Protein AF-A0A485KN55-F1 (afdb_monomer_lite)

Radius of gyration: 32.14 Å; chains: 1; bounding box: 66×96×86 Å

InterPro domains:
  IPR002123 Phospholipid/glycerol acyltransferase [PF01553] (88-145)

Secondary structure (DSSP, 8-state):
-----------PPPPS--HHHHHHHHHHHHHHHHHHHHHHHHHHHHHHHHHHHHHHHHHHHHHHGGGT--TT-SHHHHHHHHHHHHHHHHHHHHHHHHHHHHHS-------TTSS--SSSS--PPPSHHHHHHHHHTPPB--EEEESHHHHS-TT-SSPPP---EEEEPPPBPPPTTS-HHHHHHHHHHHHHHHHTS---GGGGPPP-HHHHHHHHHHHHHHHHHHHHHHHHHHTS-------------------

Foldseek 3Di:
DDDDDDPDPPDDPDDPPPPPVVVVVVVVVVVVVVVVVVVVVCCVVVVVVVCVVCVVVVVVVVVVVVVPDPPQPDPVSVVVVVVVVVVVVLVVVLVVVLCCCQVVVDDDDDDQQNDDDQVQDDDAGDLSVLVSCVSNVDWDWDKDKHLVCVQDPPPDPHGFDADIDMDTDPTHHQDPVDDSVVSRVVVVVVVVVVVPDDDPPRRVDDGPCPVVVVVVVVVVVCVVVVVVVVVVVVVPDDDPDDDDDDDDDDDDDDD

Organism: NCBI:txid120398

Sequence (255 aa):
MCGRRTCAIECDPKPPRARNRAAAHDLLGVVMAIARLCTVVLLMFGGFGINFFFIPLRWTHLVLRKYGDPNNSLPMDKVQQAMATVIERAKKSLQTLAQVVFDFGRSVAIAPEGTRSKTGLLGDFKKGPFYLQSDVNKPISPVIIQGCYELCRPGRWYSVPRKGFVRFLPQFHVDPTMSRNMNRLALRRVFLKALAEPVPDDLSDVPDNRFMKLHYGTLVSLWFIVPGMLHGHLLRHPLRRSSASRGLFLFMRSL

Structure (mmCIF, N/CA/C/O backbone):
data_AF-A0A485KN55-F1
#
_entry.id   AF-A0A485KN55-F1
#
loop_
_atom_site.group_PDB
_atom_site.id
_atom_site.type_symbol
_atom_site.label_atom_id
_atom_site.label_alt_id
_atom_site.label_comp_id
_atom_site.label_asym_id
_atom_site.label_entity_id
_atom_site.label_seq_id
_atom_site.pdbx_PDB_ins_code
_atom_site.Cartn_x
_atom_site.Cartn_y
_atom_site.Cartn_z
_atom_site.occupancy
_atom_site.B_iso_or_equiv
_atom_site.auth_seq_id
_atom_site.auth_comp_id
_atom_site.auth_asym_id
_atom_site.auth_atom_id
_atom_site.pdbx_PDB_model_num
ATOM 1 N N . MET A 1 1 ? 13.945 -41.666 -39.858 1.00 40.28 1 MET A N 1
ATOM 2 C CA . MET A 1 1 ? 15.197 -41.707 -39.071 1.00 40.28 1 MET A CA 1
ATOM 3 C C . MET A 1 1 ? 15.836 -40.326 -39.129 1.00 40.28 1 MET A C 1
ATOM 5 O O . MET A 1 1 ? 16.283 -39.929 -40.192 1.00 40.28 1 MET A O 1
ATOM 9 N N . CYS A 1 2 ? 15.770 -39.556 -38.040 1.00 39.03 2 CYS A N 1
ATOM 10 C CA . CYS A 1 2 ? 16.288 -38.185 -37.962 1.00 39.03 2 CYS A CA 1
ATOM 11 C C . CYS A 1 2 ? 17.455 -38.171 -36.964 1.00 39.03 2 CYS A C 1
ATOM 13 O O . CYS A 1 2 ? 17.297 -38.607 -35.823 1.00 39.03 2 CYS A O 1
ATOM 15 N N . GLY A 1 3 ? 18.639 -37.781 -37.442 1.00 39.50 3 GLY A N 1
ATOM 16 C CA . GLY A 1 3 ? 19.915 -37.921 -36.745 1.00 39.50 3 GLY A CA 1
ATOM 17 C C . GLY A 1 3 ? 20.030 -37.038 -35.503 1.00 39.50 3 GLY A C 1
ATOM 18 O O . GLY A 1 3 ? 19.793 -35.830 -35.550 1.00 39.50 3 GLY A O 1
ATOM 19 N N . ARG A 1 4 ? 20.439 -37.653 -34.388 1.00 41.25 4 ARG A N 1
ATOM 20 C CA . ARG A 1 4 ? 20.854 -36.955 -33.166 1.00 41.25 4 ARG A CA 1
ATOM 21 C C . ARG A 1 4 ? 22.138 -36.181 -33.457 1.00 41.25 4 ARG A C 1
ATOM 23 O O . ARG A 1 4 ? 23.187 -36.783 -33.649 1.00 41.25 4 ARG A O 1
ATOM 30 N N . ARG A 1 5 ? 22.061 -34.850 -33.455 1.00 44.69 5 ARG A N 1
ATOM 31 C CA . ARG A 1 5 ? 23.236 -33.984 -33.316 1.00 44.69 5 ARG A CA 1
ATOM 32 C C . ARG A 1 5 ? 23.638 -33.968 -31.844 1.00 44.69 5 ARG A C 1
ATOM 34 O O . ARG A 1 5 ? 22.997 -33.311 -31.031 1.00 44.69 5 ARG A O 1
ATOM 41 N N . THR A 1 6 ? 24.670 -34.724 -31.493 1.00 46.50 6 THR A N 1
ATOM 42 C CA . THR A 1 6 ? 25.398 -34.554 -30.234 1.00 46.50 6 THR A CA 1
ATOM 43 C C . THR A 1 6 ? 26.239 -33.284 -30.347 1.00 46.50 6 THR A C 1
ATOM 45 O O . THR A 1 6 ? 27.231 -33.265 -31.070 1.00 46.50 6 THR A O 1
ATOM 48 N N . CYS A 1 7 ? 25.835 -32.212 -29.665 1.00 42.75 7 CYS A N 1
ATOM 49 C CA . CYS A 1 7 ? 26.721 -31.080 -29.408 1.00 42.75 7 CYS A CA 1
ATOM 50 C C . CYS A 1 7 ? 27.829 -31.552 -28.458 1.00 42.75 7 CYS A C 1
ATOM 52 O O . CYS A 1 7 ? 27.621 -31.620 -27.248 1.00 42.75 7 CYS A O 1
ATOM 54 N N . ALA A 1 8 ? 28.988 -31.906 -29.011 1.00 43.97 8 ALA A N 1
ATOM 55 C CA . ALA A 1 8 ? 30.225 -31.973 -28.251 1.00 43.97 8 ALA A CA 1
ATOM 56 C C . ALA A 1 8 ? 30.644 -30.530 -27.946 1.00 43.97 8 ALA A C 1
ATOM 58 O O . ALA A 1 8 ? 30.993 -29.767 -28.844 1.00 43.97 8 ALA A O 1
ATOM 59 N N . ILE A 1 9 ? 30.516 -30.132 -26.684 1.00 47.84 9 ILE A N 1
ATOM 60 C CA . ILE A 1 9 ? 31.121 -28.903 -26.180 1.00 47.84 9 ILE A CA 1
ATOM 61 C C . ILE A 1 9 ? 32.580 -29.262 -25.902 1.00 47.84 9 ILE A C 1
ATOM 63 O O . ILE A 1 9 ? 32.879 -29.943 -24.924 1.00 47.84 9 ILE A O 1
ATOM 67 N N . GLU A 1 10 ? 33.462 -28.857 -26.810 1.00 45.84 10 GLU A N 1
ATOM 68 C CA . GLU A 1 10 ? 34.912 -28.855 -26.622 1.00 45.84 10 GLU A CA 1
ATOM 69 C C . GLU A 1 10 ? 35.225 -27.969 -25.399 1.00 45.84 10 GLU A C 1
ATOM 71 O O . GLU A 1 10 ? 35.048 -26.748 -25.429 1.00 45.84 10 GLU A O 1
ATOM 76 N N . CYS A 1 11 ? 35.602 -28.578 -24.273 1.00 46.91 11 CYS A N 1
ATOM 77 C CA . CYS A 1 11 ? 36.043 -27.851 -23.085 1.00 46.91 11 CYS A CA 1
ATOM 78 C C . CYS A 1 11 ? 37.503 -27.432 -23.271 1.00 46.91 11 CYS A C 1
ATOM 80 O O . CYS A 1 11 ? 38.417 -28.221 -23.040 1.00 46.91 11 CYS A O 1
ATOM 82 N N . ASP A 1 12 ? 37.703 -26.176 -23.655 1.00 55.19 12 ASP A N 1
ATOM 83 C CA . ASP A 1 12 ? 39.010 -25.521 -23.722 1.00 55.19 12 ASP A CA 1
ATOM 84 C C . ASP A 1 12 ? 39.742 -25.623 -22.356 1.00 55.19 12 ASP A C 1
ATOM 86 O O . ASP A 1 12 ? 39.142 -25.307 -21.314 1.00 55.19 12 ASP A O 1
ATOM 90 N N . PRO A 1 13 ? 41.019 -26.055 -22.286 1.00 56.81 13 PRO A N 1
ATOM 91 C CA . PRO A 1 13 ? 41.749 -26.108 -21.026 1.00 56.81 13 PRO A CA 1
ATOM 92 C C . PRO A 1 13 ? 41.959 -24.695 -20.467 1.00 56.81 13 PRO A C 1
ATOM 94 O O . PRO A 1 13 ? 42.639 -23.842 -21.036 1.00 56.81 13 PRO A O 1
ATOM 97 N N . LYS A 1 14 ? 41.356 -24.452 -19.298 1.00 54.00 14 LYS A N 1
ATOM 98 C CA . LYS A 1 14 ? 41.373 -23.171 -18.582 1.00 54.00 14 LYS A CA 1
ATOM 99 C C . LYS A 1 14 ? 42.818 -22.670 -18.375 1.00 54.00 14 LYS A C 1
ATOM 101 O O . LYS A 1 14 ? 43.630 -23.401 -17.804 1.00 54.00 14 LYS A O 1
ATOM 106 N N . PRO A 1 15 ? 43.147 -21.417 -18.745 1.00 57.50 15 PRO A N 1
ATOM 107 C CA . PRO A 1 15 ? 44.509 -20.900 -18.641 1.00 57.50 15 PRO A CA 1
ATOM 108 C C . PRO A 1 15 ? 44.977 -20.805 -17.175 1.00 57.50 15 PRO A C 1
ATOM 110 O O . PRO A 1 15 ? 44.158 -20.560 -16.277 1.00 57.50 15 PRO A O 1
ATOM 113 N N . PRO A 1 16 ? 46.292 -20.925 -16.898 1.00 54.09 16 PRO A N 1
ATOM 114 C CA . PRO A 1 16 ? 46.857 -20.920 -15.550 1.00 54.09 16 PRO A CA 1
ATOM 115 C C . PRO A 1 16 ? 46.869 -19.498 -14.964 1.00 54.09 16 PRO A C 1
ATOM 117 O O . PRO A 1 16 ? 47.899 -18.845 -14.847 1.00 54.09 16 PRO A O 1
ATOM 120 N N . ARG A 1 17 ? 45.692 -18.978 -14.603 1.00 52.53 17 ARG A N 1
ATOM 121 C CA . ARG A 1 17 ? 45.514 -17.709 -13.864 1.00 52.53 17 ARG A CA 1
ATOM 122 C C . ARG A 1 17 ? 44.517 -17.830 -12.702 1.00 52.53 17 ARG A C 1
ATOM 124 O O . ARG A 1 17 ? 44.016 -16.826 -12.203 1.00 52.53 17 ARG A O 1
ATOM 131 N N . ALA A 1 18 ? 44.211 -19.054 -12.262 1.00 52.56 18 ALA A N 1
ATOM 132 C CA . ALA A 1 18 ? 43.198 -19.320 -11.234 1.00 52.56 18 ALA A CA 1
ATOM 133 C C . ALA A 1 18 ? 43.736 -19.347 -9.787 1.00 52.56 18 ALA A C 1
ATOM 135 O O . ALA A 1 18 ? 42.965 -19.133 -8.856 1.00 52.56 18 ALA A O 1
ATOM 136 N N . ARG A 1 19 ? 45.042 -19.564 -9.574 1.00 52.97 19 ARG A N 1
ATOM 137 C CA . ARG A 1 19 ? 45.592 -19.809 -8.227 1.00 52.97 19 ARG A CA 1
ATOM 138 C C . ARG A 1 19 ? 45.619 -18.557 -7.330 1.00 52.97 19 ARG A C 1
ATOM 140 O O . ARG A 1 19 ? 45.328 -18.665 -6.147 1.00 52.97 19 ARG A O 1
ATOM 147 N N . ASN A 1 20 ? 45.848 -17.366 -7.892 1.00 55.50 20 ASN A N 1
ATOM 148 C CA . ASN A 1 20 ? 45.966 -16.132 -7.094 1.00 55.50 20 ASN A CA 1
ATOM 149 C C . ASN A 1 20 ? 44.617 -15.444 -6.801 1.00 55.50 20 ASN A C 1
ATOM 151 O O . ASN A 1 20 ? 44.505 -14.714 -5.822 1.00 55.50 20 ASN A O 1
ATOM 155 N N . ARG A 1 21 ? 43.573 -15.677 -7.615 1.00 51.72 21 ARG A N 1
ATOM 156 C CA . ARG A 1 21 ? 42.227 -15.116 -7.368 1.00 51.72 21 ARG A CA 1
ATOM 157 C C . ARG A 1 21 ? 41.446 -15.905 -6.312 1.00 51.72 21 ARG A C 1
ATOM 159 O O . ARG A 1 21 ? 40.700 -15.293 -5.559 1.00 51.72 21 ARG A O 1
ATOM 166 N N . ALA A 1 22 ? 41.648 -17.222 -6.217 1.00 53.19 22 ALA A N 1
ATOM 167 C CA . ALA A 1 22 ? 41.027 -18.050 -5.178 1.00 53.19 22 ALA A CA 1
ATOM 168 C C . ALA A 1 22 ? 41.518 -17.665 -3.769 1.00 53.19 22 ALA A C 1
ATOM 170 O O . ALA A 1 22 ? 40.704 -17.399 -2.892 1.00 53.19 22 ALA A O 1
ATOM 171 N N . ALA A 1 23 ? 42.833 -17.479 -3.598 1.00 55.78 23 ALA A N 1
ATOM 172 C CA . ALA A 1 23 ? 43.421 -17.058 -2.323 1.00 55.78 23 ALA A CA 1
ATOM 173 C C . ALA A 1 23 ? 42.924 -15.676 -1.845 1.00 55.78 23 ALA A C 1
ATOM 175 O O . ALA A 1 23 ? 42.752 -15.455 -0.649 1.00 55.78 23 ALA A O 1
ATOM 176 N N . ALA A 1 24 ? 42.649 -14.748 -2.771 1.00 55.47 24 ALA A N 1
ATOM 177 C CA . ALA A 1 24 ? 42.098 -13.434 -2.436 1.00 55.47 24 ALA A CA 1
ATOM 178 C C . ALA A 1 24 ? 40.630 -13.505 -1.969 1.00 55.47 24 ALA A C 1
ATOM 180 O O . ALA A 1 24 ? 40.247 -12.755 -1.074 1.00 55.47 24 ALA A O 1
ATOM 181 N N . HIS A 1 25 ? 39.819 -14.410 -2.534 1.00 58.28 25 HIS A N 1
ATOM 182 C CA . HIS A 1 25 ? 38.440 -14.642 -2.085 1.00 58.28 25 HIS A CA 1
ATOM 183 C C . HIS A 1 25 ? 38.383 -15.330 -0.712 1.00 58.28 25 HIS A C 1
ATOM 185 O O . HIS A 1 25 ? 37.541 -14.953 0.105 1.00 58.28 25 HIS A O 1
ATOM 191 N N . ASP A 1 26 ? 39.305 -16.253 -0.427 1.00 63.47 26 ASP A N 1
ATOM 192 C CA . ASP A 1 26 ? 39.412 -16.901 0.886 1.00 63.47 26 ASP A CA 1
ATOM 193 C C . ASP A 1 26 ? 39.862 -15.913 1.969 1.00 63.47 26 ASP A C 1
ATOM 195 O O . ASP A 1 26 ? 39.255 -15.844 3.037 1.00 63.47 26 ASP A O 1
ATOM 199 N N . LEU A 1 27 ? 40.856 -15.067 1.676 1.00 68.81 27 LEU A N 1
ATOM 200 C CA . LEU A 1 27 ? 41.313 -14.030 2.602 1.00 68.81 27 LEU A CA 1
ATOM 201 C C . LEU A 1 27 ? 40.206 -13.005 2.894 1.00 68.81 27 LEU A C 1
ATOM 203 O O . LEU A 1 27 ? 39.990 -12.654 4.052 1.00 68.81 27 LEU A O 1
ATOM 207 N N . LEU A 1 28 ? 39.459 -12.557 1.875 1.00 66.56 28 LEU A N 1
ATOM 208 C CA . LEU A 1 28 ? 38.327 -11.643 2.071 1.00 66.56 28 LEU A CA 1
ATOM 209 C C . LEU A 1 28 ? 37.208 -12.297 2.898 1.00 66.56 28 LEU A C 1
ATOM 211 O O . LEU A 1 28 ? 36.591 -11.634 3.732 1.00 66.56 28 LEU A O 1
ATOM 215 N N . GLY A 1 29 ? 36.954 -13.592 2.683 1.00 73.44 29 GLY A N 1
ATOM 216 C CA . GLY A 1 29 ? 35.997 -14.382 3.456 1.00 73.44 29 GLY A CA 1
ATOM 217 C C . GLY A 1 29 ? 36.394 -14.500 4.927 1.00 73.44 29 GLY A C 1
ATOM 218 O O . GLY A 1 29 ? 35.566 -14.248 5.802 1.00 73.44 29 GLY A O 1
ATOM 219 N N . VAL A 1 30 ? 37.667 -14.792 5.203 1.00 76.69 30 VAL A N 1
ATOM 220 C CA . VAL A 1 30 ? 38.227 -14.862 6.562 1.00 76.69 30 VAL A CA 1
ATOM 221 C C . VAL A 1 30 ? 38.203 -13.491 7.238 1.00 76.69 30 VAL A C 1
ATOM 223 O O . VAL A 1 30 ? 37.745 -13.381 8.372 1.00 76.69 30 VAL A O 1
ATOM 226 N N . VAL A 1 31 ? 38.600 -12.423 6.542 1.00 79.62 31 VAL A N 1
ATOM 227 C CA . VAL A 1 31 ? 38.559 -11.051 7.075 1.00 79.62 31 VAL A CA 1
ATOM 228 C C . VAL A 1 31 ? 37.124 -10.624 7.391 1.00 79.62 31 VAL A C 1
ATOM 230 O O . VAL A 1 31 ? 36.878 -10.068 8.458 1.00 79.62 31 VAL A O 1
ATOM 233 N N . MET A 1 32 ? 36.149 -10.925 6.527 1.00 73.25 32 MET A N 1
ATOM 234 C CA . MET A 1 32 ? 34.739 -10.632 6.806 1.00 73.25 32 MET A CA 1
ATOM 235 C C . MET A 1 32 ? 34.152 -11.511 7.918 1.00 73.25 32 MET A C 1
ATOM 237 O O . MET A 1 32 ? 33.291 -11.042 8.664 1.00 73.25 32 MET A O 1
ATOM 241 N N . ALA A 1 33 ? 34.607 -12.759 8.064 1.00 81.31 33 ALA A N 1
ATOM 242 C CA . ALA A 1 33 ? 34.213 -13.637 9.163 1.00 81.31 33 ALA A CA 1
ATOM 243 C C . ALA A 1 33 ? 34.754 -13.126 10.506 1.00 81.31 33 ALA A C 1
ATOM 245 O O . ALA A 1 33 ? 33.989 -13.026 11.464 1.00 81.31 33 ALA A O 1
ATOM 246 N N . ILE A 1 34 ? 36.025 -12.714 10.554 1.00 86.12 34 ILE A N 1
ATOM 247 C CA . ILE A 1 34 ? 36.643 -12.084 11.728 1.00 86.12 34 ILE A CA 1
ATOM 248 C C . ILE A 1 34 ? 35.952 -10.756 12.037 1.00 86.12 34 ILE A C 1
ATOM 250 O O . ILE A 1 34 ? 35.564 -10.536 13.177 1.00 86.12 34 ILE A O 1
ATOM 254 N N . ALA A 1 35 ? 35.704 -9.902 11.040 1.00 79.94 35 ALA A N 1
ATOM 255 C CA . ALA A 1 35 ? 34.992 -8.641 11.239 1.00 79.94 35 ALA A CA 1
ATOM 256 C C . ALA A 1 35 ? 33.580 -8.868 11.803 1.00 79.94 35 ALA A C 1
ATOM 258 O O . ALA A 1 35 ? 33.185 -8.190 12.749 1.00 79.94 35 ALA A O 1
ATOM 259 N N . ARG A 1 36 ? 32.834 -9.862 11.295 1.00 75.38 36 ARG A N 1
ATOM 260 C CA . ARG A 1 36 ? 31.529 -10.250 11.855 1.00 75.38 36 ARG A CA 1
ATOM 261 C C . ARG A 1 36 ? 31.652 -10.760 13.288 1.00 75.38 36 ARG A C 1
ATOM 263 O O . ARG A 1 36 ? 30.889 -10.314 14.140 1.00 75.38 36 ARG A O 1
ATOM 270 N N . LEU A 1 37 ? 32.619 -11.629 13.575 1.00 84.25 37 LEU A N 1
ATOM 271 C CA . LEU A 1 37 ? 32.851 -12.150 14.923 1.00 84.25 37 LEU A CA 1
ATOM 272 C C . LEU A 1 37 ? 33.206 -11.017 15.897 1.00 84.25 37 LEU A C 1
ATOM 274 O O . LEU A 1 37 ? 32.600 -10.912 16.957 1.00 84.25 37 LEU A O 1
ATOM 278 N N . CYS A 1 38 ? 34.087 -10.100 15.494 1.00 78.38 38 CYS A N 1
ATOM 279 C CA . CYS A 1 38 ? 34.426 -8.899 16.248 1.00 78.38 38 CYS A CA 1
ATOM 280 C C . CYS A 1 38 ? 33.210 -7.996 16.462 1.00 78.38 38 CYS A C 1
ATOM 282 O O . CYS A 1 38 ? 33.035 -7.525 17.576 1.00 78.38 38 CYS A O 1
ATOM 284 N N . THR A 1 39 ? 32.338 -7.788 15.465 1.00 74.69 39 THR A N 1
ATOM 285 C CA . THR A 1 39 ? 31.104 -6.997 15.654 1.00 74.69 39 THR A CA 1
ATOM 286 C C . THR A 1 39 ? 30.113 -7.664 16.606 1.00 74.69 39 THR A C 1
ATOM 288 O O . THR A 1 39 ? 29.469 -6.971 17.386 1.00 74.69 39 THR A O 1
ATOM 291 N N . VAL A 1 40 ? 30.015 -8.998 16.596 1.00 77.88 40 VAL A N 1
ATOM 292 C CA . VAL A 1 40 ? 29.167 -9.753 17.529 1.00 77.88 40 VAL A CA 1
ATOM 293 C C . VAL A 1 40 ? 29.743 -9.682 18.940 1.00 77.88 40 VAL A C 1
ATOM 295 O O . VAL A 1 40 ? 29.000 -9.397 19.868 1.00 77.88 40 VAL A O 1
ATOM 298 N N . VAL A 1 41 ? 31.057 -9.838 19.109 1.00 77.44 41 VAL A N 1
ATOM 299 C CA . VAL A 1 41 ? 31.754 -9.665 20.395 1.00 77.44 41 VAL A CA 1
ATOM 300 C C . VAL A 1 41 ? 31.595 -8.225 20.905 1.00 77.44 41 VAL A C 1
ATOM 302 O O . VAL A 1 41 ? 31.207 -8.027 22.052 1.00 77.44 41 VAL A O 1
ATOM 305 N N . LEU A 1 42 ? 31.768 -7.211 20.053 1.00 72.06 42 LEU A N 1
ATOM 306 C CA . LEU A 1 42 ? 31.501 -5.806 20.389 1.00 72.06 42 LEU A CA 1
ATOM 307 C C . LEU A 1 42 ? 30.041 -5.568 20.791 1.00 72.06 42 LEU A C 1
ATOM 309 O O . LEU A 1 42 ? 29.792 -4.792 21.705 1.00 72.06 42 LEU A O 1
ATOM 313 N N . LEU A 1 43 ? 29.075 -6.242 20.162 1.00 68.00 43 LEU A N 1
ATOM 314 C CA . LEU A 1 43 ? 27.665 -6.173 20.553 1.00 68.00 43 LEU A CA 1
ATOM 315 C C . LEU A 1 43 ? 27.381 -6.914 21.865 1.00 68.00 43 LEU A C 1
ATOM 317 O O . LEU A 1 43 ? 26.614 -6.411 22.684 1.00 68.00 43 LEU A O 1
ATOM 321 N N . MET A 1 44 ? 28.005 -8.071 22.100 1.00 70.69 44 MET A N 1
ATOM 322 C CA . MET A 1 44 ? 27.807 -8.853 23.323 1.00 70.69 44 MET A CA 1
ATOM 323 C C . MET A 1 44 ? 28.439 -8.178 24.542 1.00 70.69 44 MET A C 1
ATOM 325 O O . MET A 1 44 ? 27.803 -8.142 25.589 1.00 70.69 44 MET A O 1
ATOM 329 N N . PHE A 1 45 ? 29.629 -7.585 24.411 1.00 67.75 45 PHE A N 1
ATOM 330 C CA . PHE A 1 45 ? 30.311 -6.892 25.512 1.00 67.75 45 PHE A CA 1
ATOM 331 C C . PHE A 1 45 ? 29.948 -5.399 25.602 1.00 67.75 45 PHE A C 1
ATOM 333 O O . PHE A 1 45 ? 29.732 -4.883 26.698 1.00 67.75 45 PHE A O 1
ATOM 340 N N . GLY A 1 46 ? 29.787 -4.705 24.472 1.00 60.31 46 GLY A N 1
ATOM 341 C CA . GLY A 1 46 ? 29.363 -3.299 24.429 1.00 60.31 46 GLY A CA 1
ATOM 342 C C . GLY A 1 46 ? 27.882 -3.096 24.765 1.00 60.31 46 GLY A C 1
ATOM 343 O O . GLY A 1 46 ? 27.521 -2.099 25.389 1.00 60.31 46 GLY A O 1
ATOM 344 N N . GLY A 1 47 ? 27.020 -4.065 24.438 1.00 58.06 47 GLY A N 1
ATOM 345 C CA . GLY A 1 47 ? 25.614 -4.065 24.854 1.00 58.06 47 GLY A CA 1
ATOM 346 C C . GLY A 1 47 ? 25.422 -4.394 26.338 1.00 58.06 47 GLY A C 1
ATOM 347 O O . GLY A 1 47 ? 24.510 -3.861 26.974 1.00 58.06 47 GLY A O 1
ATOM 348 N N . PHE A 1 48 ? 26.304 -5.220 26.917 1.00 53.19 48 PHE A N 1
ATOM 349 C CA . PHE A 1 48 ? 26.262 -5.544 28.346 1.00 53.19 48 PHE A CA 1
ATOM 350 C C . PHE A 1 48 ? 26.630 -4.343 29.220 1.00 53.19 48 PHE A C 1
ATOM 352 O O . PHE A 1 48 ? 25.971 -4.118 30.230 1.00 53.19 48 PHE A O 1
ATOM 359 N N . GLY A 1 49 ? 27.611 -3.528 28.813 1.00 58.81 49 GLY A N 1
ATOM 360 C CA . GLY A 1 49 ? 28.016 -2.334 29.564 1.00 58.81 49 GLY A CA 1
ATOM 361 C C . GLY A 1 49 ? 26.919 -1.269 29.658 1.00 58.81 49 GLY A C 1
ATOM 362 O O . GLY A 1 49 ? 26.666 -0.737 30.736 1.00 58.81 49 GLY A O 1
ATOM 363 N N . ILE A 1 50 ? 26.206 -1.006 28.556 1.00 60.72 50 ILE A N 1
ATOM 364 C CA . ILE A 1 50 ? 25.097 -0.038 28.543 1.00 60.72 50 ILE A CA 1
ATOM 365 C C . ILE A 1 50 ? 23.956 -0.534 29.432 1.00 60.72 50 ILE A C 1
ATOM 367 O O . ILE A 1 50 ? 23.457 0.215 30.264 1.00 60.72 50 ILE A O 1
ATOM 371 N N . ASN A 1 51 ? 23.576 -1.808 29.340 1.00 54.62 51 ASN A N 1
ATOM 372 C CA . ASN A 1 51 ? 22.549 -2.332 30.232 1.00 54.62 51 ASN A CA 1
ATOM 373 C C . ASN A 1 51 ? 23.012 -2.314 31.694 1.00 54.62 51 ASN A C 1
ATOM 375 O O . ASN A 1 51 ? 22.269 -1.837 32.534 1.00 54.62 51 ASN A O 1
ATOM 379 N N . PHE A 1 52 ? 24.234 -2.723 32.033 1.00 59.94 52 PHE A N 1
ATOM 380 C CA . PHE A 1 52 ? 24.675 -2.763 33.433 1.00 59.94 52 PHE A CA 1
ATOM 381 C C . PHE A 1 52 ? 24.804 -1.372 34.078 1.00 59.94 52 PHE A C 1
ATOM 383 O O . PHE A 1 52 ? 24.542 -1.228 35.269 1.00 59.94 52 PHE A O 1
ATOM 390 N N . PHE A 1 53 ? 25.136 -0.339 33.295 1.00 58.62 53 PHE A N 1
ATOM 391 C CA . PHE A 1 53 ? 25.220 1.045 33.777 1.00 58.62 53 PHE A CA 1
ATOM 392 C C . PHE A 1 53 ? 23.850 1.749 33.834 1.00 58.62 53 PHE A C 1
ATOM 394 O O . PHE A 1 53 ? 23.631 2.599 34.694 1.00 58.62 53 PHE A O 1
ATOM 401 N N . PHE A 1 54 ? 22.896 1.374 32.971 1.00 55.88 54 PHE A N 1
ATOM 402 C CA . PHE A 1 54 ? 21.533 1.935 32.956 1.00 55.88 54 PHE A CA 1
ATOM 403 C C . PHE A 1 54 ? 20.489 1.104 33.731 1.00 55.88 54 PHE A C 1
ATOM 405 O O . PHE A 1 54 ? 19.430 1.624 34.080 1.00 55.88 54 PHE A O 1
ATOM 412 N N . ILE A 1 55 ? 20.760 -0.159 34.067 1.00 60.16 55 ILE A N 1
ATOM 413 C CA . ILE A 1 55 ? 19.925 -0.983 34.957 1.00 60.16 55 ILE A CA 1
ATOM 414 C C . ILE A 1 55 ? 19.777 -0.361 36.360 1.00 60.16 55 ILE A C 1
ATOM 416 O O . ILE A 1 55 ? 18.639 -0.334 36.842 1.00 60.16 55 ILE A O 1
ATOM 420 N N . PRO A 1 56 ? 20.816 0.213 37.014 1.00 55.81 56 PRO A N 1
ATOM 421 C CA . PRO A 1 56 ? 20.610 0.906 38.285 1.00 55.81 56 PRO A CA 1
ATOM 422 C C . PRO A 1 56 ? 19.710 2.145 38.144 1.00 55.81 56 PRO A C 1
ATOM 424 O O . PRO A 1 56 ? 18.962 2.438 39.075 1.00 55.81 56 PRO A O 1
ATOM 427 N N . LEU A 1 57 ? 19.650 2.802 36.972 1.00 55.78 57 LEU A N 1
ATOM 428 C CA . LEU A 1 57 ? 18.684 3.887 36.712 1.00 55.78 57 LEU A CA 1
ATOM 429 C C . LEU A 1 57 ? 17.220 3.413 36.661 1.00 55.78 57 LEU A C 1
ATOM 431 O O . LEU A 1 57 ? 16.300 4.211 36.818 1.00 55.78 57 LEU A O 1
ATOM 435 N N . ARG A 1 58 ? 16.954 2.120 36.458 1.00 58.00 58 ARG A N 1
ATOM 436 C CA . ARG A 1 58 ? 15.584 1.592 36.540 1.00 58.00 58 ARG A CA 1
ATOM 437 C C . ARG A 1 58 ? 15.136 1.406 37.994 1.00 58.00 58 ARG A C 1
ATOM 439 O O . ARG A 1 58 ? 13.947 1.513 38.281 1.00 58.00 58 ARG A O 1
ATOM 446 N N . TRP A 1 59 ? 16.075 1.161 38.911 1.00 53.78 59 TRP A N 1
ATOM 447 C CA . TRP A 1 59 ? 15.813 1.094 40.355 1.00 53.78 59 TRP A CA 1
ATOM 448 C C . TRP A 1 59 ? 15.719 2.479 41.002 1.00 53.78 59 TRP A C 1
ATOM 450 O O . TRP A 1 59 ? 14.940 2.649 41.941 1.00 53.78 59 TRP A O 1
ATOM 460 N N . THR A 1 60 ? 16.405 3.495 40.465 1.00 58.56 60 THR A N 1
ATOM 461 C CA . THR A 1 60 ? 16.233 4.880 40.938 1.00 58.56 60 THR A CA 1
ATOM 462 C C . THR A 1 60 ? 14.798 5.378 40.752 1.00 58.56 60 THR A C 1
ATOM 464 O O . THR A 1 60 ? 14.316 6.112 41.608 1.00 58.56 60 THR A O 1
ATOM 467 N N . HIS A 1 61 ? 14.060 4.916 39.732 1.00 59.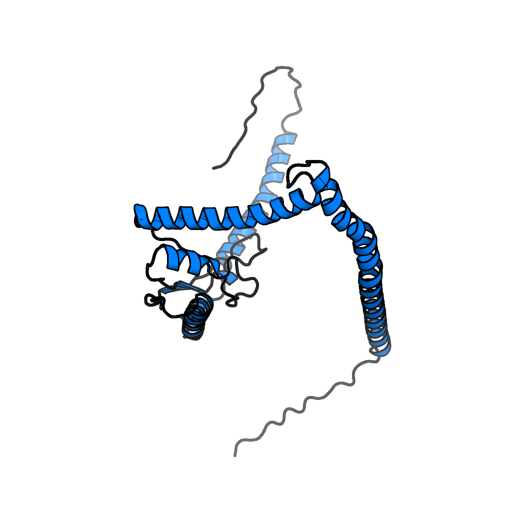31 61 HIS A N 1
ATOM 468 C CA . HIS A 1 61 ? 12.644 5.261 39.528 1.00 59.31 61 HIS A CA 1
ATOM 469 C C . HIS A 1 61 ? 11.745 4.867 40.721 1.00 59.31 61 HIS A C 1
ATOM 471 O O . HIS A 1 61 ? 10.775 5.561 41.022 1.00 59.31 61 HIS A O 1
ATOM 477 N N . LEU A 1 62 ? 12.037 3.768 41.432 1.00 59.28 62 LEU A N 1
ATOM 478 C CA . LEU A 1 62 ? 11.267 3.370 42.624 1.00 59.28 62 LEU A CA 1
ATOM 479 C C . LEU A 1 62 ? 11.501 4.327 43.803 1.00 59.28 62 LEU A C 1
ATOM 481 O O . LEU A 1 62 ? 10.582 4.580 44.580 1.00 59.28 62 LEU A O 1
ATOM 485 N N . VAL A 1 63 ? 12.710 4.884 43.903 1.00 62.84 63 VAL A N 1
ATOM 486 C CA . VAL A 1 63 ? 13.109 5.838 44.948 1.00 62.84 63 VAL A CA 1
ATOM 487 C C . VAL A 1 63 ? 12.633 7.257 44.617 1.00 62.84 63 VAL A C 1
ATOM 489 O O . VAL A 1 63 ? 12.086 7.933 45.484 1.00 62.84 63 VAL A O 1
ATOM 492 N N . LEU A 1 64 ? 12.737 7.684 43.354 1.00 60.09 64 LEU A N 1
ATOM 493 C CA . LEU A 1 64 ? 12.236 8.972 42.847 1.00 60.09 64 LEU A CA 1
ATOM 494 C C . LEU A 1 64 ? 10.711 9.111 43.005 1.00 60.09 64 LEU A C 1
ATOM 496 O O . LEU A 1 64 ? 10.212 10.207 43.249 1.00 60.09 64 LEU A O 1
ATOM 500 N N . ARG A 1 65 ? 9.974 7.990 42.994 1.00 56.44 65 ARG A N 1
ATOM 501 C CA . ARG A 1 65 ? 8.525 7.944 43.262 1.00 56.44 65 ARG A CA 1
ATOM 502 C C . ARG A 1 65 ? 8.147 8.406 44.675 1.00 56.44 65 ARG A C 1
ATOM 504 O O . ARG A 1 65 ? 7.067 8.957 44.856 1.00 56.44 65 ARG A O 1
ATOM 511 N N . LYS A 1 66 ? 9.023 8.192 45.670 1.00 58.31 66 LYS A N 1
ATOM 512 C CA . LYS A 1 66 ? 8.839 8.692 47.048 1.00 58.31 66 LYS A CA 1
ATOM 513 C C . LYS A 1 66 ? 9.065 10.203 47.162 1.00 58.31 66 LYS A C 1
ATOM 515 O O . LYS A 1 66 ? 8.581 10.797 48.116 1.00 58.31 66 LYS A O 1
ATOM 520 N N . TYR A 1 67 ? 9.774 10.805 46.205 1.00 58.91 67 TYR A N 1
ATOM 521 C CA . TYR A 1 67 ? 10.140 12.224 46.196 1.00 58.91 67 TYR A CA 1
ATOM 522 C C . TYR A 1 67 ? 9.217 13.108 45.338 1.00 58.91 67 TYR A C 1
ATOM 524 O O . TYR A 1 67 ? 9.490 14.292 45.177 1.00 58.91 67 TYR A O 1
ATOM 532 N N . GLY A 1 68 ? 8.099 12.570 44.834 1.00 57.72 68 GLY A N 1
ATOM 533 C CA . GLY A 1 68 ? 7.048 13.376 44.200 1.00 57.72 68 GLY A CA 1
ATOM 534 C C . GLY A 1 68 ? 7.363 13.875 42.787 1.00 57.72 68 GLY A C 1
ATOM 535 O O . GLY A 1 68 ? 6.751 14.846 42.350 1.00 57.72 68 GLY A O 1
ATOM 536 N N . ASP A 1 69 ? 8.284 13.229 42.065 1.00 58.03 69 ASP A N 1
ATOM 537 C CA . ASP A 1 69 ? 8.539 13.547 40.655 1.00 58.03 69 ASP A CA 1
ATOM 538 C C . ASP A 1 69 ? 7.312 13.158 39.798 1.00 58.03 69 ASP A C 1
ATOM 540 O O . ASP A 1 69 ? 6.887 11.993 39.835 1.00 58.03 69 ASP A O 1
ATOM 544 N N . PRO A 1 70 ? 6.683 14.093 39.060 1.00 57.25 70 PRO A N 1
ATOM 545 C CA . PRO A 1 70 ? 5.606 13.753 38.141 1.00 57.25 70 PRO A CA 1
ATOM 546 C C . PRO A 1 70 ? 6.121 12.793 37.059 1.00 57.25 70 PRO A C 1
ATOM 548 O O . PRO A 1 70 ? 7.188 12.997 36.483 1.00 57.25 70 PRO A O 1
ATOM 551 N N . ASN A 1 71 ? 5.344 11.740 36.766 1.00 54.06 71 ASN A N 1
ATOM 552 C CA . ASN A 1 71 ? 5.634 10.795 35.678 1.00 54.06 71 ASN A CA 1
ATOM 553 C C . ASN A 1 71 ? 6.100 11.542 34.409 1.00 54.06 71 ASN A C 1
ATOM 555 O O . ASN A 1 71 ? 5.503 12.562 34.063 1.00 54.06 71 ASN A O 1
ATOM 559 N N . ASN A 1 72 ? 7.077 10.976 33.682 1.00 55.06 72 ASN A N 1
ATOM 560 C CA . ASN A 1 72 ? 7.587 11.417 32.369 1.00 55.06 72 ASN A CA 1
ATOM 561 C C . ASN A 1 72 ? 8.683 12.513 32.339 1.00 55.06 72 ASN A C 1
ATOM 563 O O . ASN A 1 72 ? 8.995 13.026 31.257 1.00 55.06 72 ASN A O 1
ATOM 567 N N . SER A 1 73 ? 9.309 12.870 33.461 1.00 56.97 73 SER A N 1
ATOM 568 C CA . SER A 1 73 ? 10.380 13.885 33.505 1.00 56.97 73 SER A CA 1
ATOM 569 C C . SER A 1 73 ? 11.709 13.417 32.877 1.00 56.97 73 SER A C 1
ATOM 571 O O . SER A 1 73 ? 12.482 14.237 32.359 1.00 56.97 73 SER A O 1
ATOM 573 N N . LEU A 1 74 ? 11.959 12.102 32.860 1.00 65.56 74 LEU A N 1
ATOM 574 C CA . LEU A 1 74 ? 13.247 11.512 32.503 1.00 65.56 74 LEU A CA 1
ATOM 575 C C . LEU A 1 74 ? 13.490 11.480 30.980 1.00 65.56 74 LEU A C 1
ATOM 577 O O . LEU A 1 74 ? 12.566 11.271 30.188 1.00 65.56 74 LEU A O 1
ATOM 581 N N . PRO A 1 75 ? 14.750 11.634 30.527 1.00 65.62 75 PRO A N 1
ATOM 582 C CA . PRO A 1 75 ? 15.087 11.648 29.102 1.00 65.62 75 PRO A CA 1
ATOM 583 C C . PRO A 1 75 ? 14.701 10.347 28.383 1.00 65.62 75 PRO A C 1
ATOM 585 O O . PRO A 1 75 ? 14.310 10.391 27.219 1.00 65.62 75 PRO A O 1
ATOM 588 N N . MET A 1 76 ? 14.730 9.205 29.078 1.00 59.94 76 MET A N 1
ATOM 589 C CA . MET A 1 76 ? 14.300 7.919 28.519 1.00 59.94 76 MET A CA 1
ATOM 590 C C . MET A 1 76 ? 12.788 7.880 28.259 1.00 59.94 76 MET A C 1
ATOM 592 O O . MET A 1 76 ? 12.354 7.417 27.205 1.00 59.94 76 MET A O 1
ATOM 596 N N . ASP A 1 77 ? 11.983 8.447 29.161 1.00 67.00 77 ASP A N 1
ATOM 597 C CA . ASP A 1 77 ? 10.531 8.514 28.990 1.00 67.00 77 ASP A CA 1
ATOM 598 C C . ASP A 1 77 ? 10.158 9.459 27.853 1.00 67.00 77 ASP A C 1
ATOM 600 O O . ASP A 1 77 ? 9.232 9.168 27.100 1.00 67.00 77 ASP A O 1
ATOM 604 N N . LYS A 1 78 ? 10.897 10.560 27.673 1.00 67.81 78 LYS A N 1
ATOM 605 C CA . LYS A 1 78 ? 10.720 11.470 26.530 1.00 67.81 78 LYS A CA 1
ATOM 606 C C . LYS A 1 78 ? 11.031 10.782 25.200 1.00 67.81 78 LYS A C 1
ATOM 608 O O . LYS A 1 78 ? 10.315 11.008 24.228 1.00 67.81 78 LYS A O 1
ATOM 613 N N . VAL A 1 79 ? 12.038 9.906 25.152 1.00 69.62 79 VAL A N 1
ATOM 614 C CA . VAL A 1 79 ? 12.337 9.078 23.967 1.00 69.62 79 VAL A CA 1
ATOM 615 C C . VAL A 1 79 ? 11.230 8.044 23.725 1.00 69.62 79 VAL A C 1
ATOM 617 O O . VAL A 1 79 ? 10.751 7.904 22.596 1.00 69.62 79 VAL A O 1
ATOM 620 N N . GLN A 1 80 ? 10.756 7.378 24.782 1.00 69.69 80 GLN A N 1
ATOM 621 C CA . GLN A 1 80 ? 9.645 6.424 24.716 1.00 69.69 80 GLN A CA 1
ATOM 622 C C . GLN A 1 80 ? 8.354 7.101 24.214 1.00 69.69 80 GLN A C 1
ATOM 624 O O . GLN A 1 80 ? 7.671 6.591 23.324 1.00 69.69 80 GLN A O 1
ATOM 629 N N . GLN A 1 81 ? 8.049 8.295 24.728 1.00 71.62 81 GLN A N 1
ATOM 630 C CA . GLN A 1 81 ? 6.923 9.125 24.299 1.00 71.62 81 GLN A CA 1
ATOM 631 C C . GLN A 1 81 ? 7.092 9.608 22.863 1.00 71.62 81 GLN A C 1
ATOM 633 O O . GLN A 1 81 ? 6.133 9.560 22.096 1.00 71.62 81 GLN A O 1
ATOM 638 N N . ALA A 1 82 ? 8.294 10.025 22.460 1.00 73.19 82 ALA A N 1
ATOM 639 C CA . ALA A 1 82 ? 8.554 10.440 21.088 1.00 73.19 82 ALA A CA 1
ATOM 640 C C . ALA A 1 82 ? 8.219 9.310 20.102 1.00 73.19 82 ALA A C 1
ATOM 642 O O . ALA A 1 82 ? 7.502 9.546 19.129 1.00 73.19 82 ALA A O 1
ATOM 643 N N . MET A 1 83 ? 8.618 8.068 20.389 1.00 68.19 83 MET A N 1
ATOM 644 C CA . MET A 1 83 ? 8.246 6.910 19.564 1.00 68.19 83 MET A CA 1
ATOM 645 C C . MET A 1 83 ? 6.733 6.636 19.586 1.00 68.19 83 MET A C 1
ATOM 647 O O . MET A 1 83 ? 6.134 6.403 18.533 1.00 68.19 83 MET A O 1
ATOM 651 N N . ALA A 1 84 ? 6.089 6.724 20.755 1.00 75.50 84 ALA A N 1
ATOM 652 C CA . ALA A 1 84 ? 4.643 6.535 20.886 1.00 75.50 84 ALA A CA 1
ATOM 653 C C . ALA A 1 84 ? 3.843 7.578 20.084 1.00 75.50 84 ALA A C 1
ATOM 655 O O . ALA A 1 84 ? 2.863 7.234 19.421 1.00 75.50 84 ALA A O 1
ATOM 656 N N . THR A 1 85 ? 4.294 8.836 20.054 1.00 81.25 85 THR A N 1
ATOM 657 C CA . THR A 1 85 ? 3.606 9.906 19.315 1.00 81.25 85 THR A CA 1
ATOM 658 C C . THR A 1 85 ? 3.560 9.649 17.812 1.00 81.25 85 THR A C 1
ATOM 660 O O . THR A 1 85 ? 2.585 10.027 17.169 1.00 81.25 85 THR A O 1
ATOM 663 N N . VAL A 1 86 ? 4.561 8.978 17.232 1.00 81.06 86 VAL A N 1
ATOM 664 C CA . VAL A 1 86 ? 4.566 8.648 15.797 1.00 81.06 86 VAL A CA 1
ATOM 665 C C . VAL A 1 86 ? 3.451 7.655 15.468 1.00 81.06 86 VAL A C 1
ATOM 667 O O . VAL A 1 86 ? 2.719 7.845 14.496 1.00 81.06 86 VAL A O 1
ATOM 670 N N . ILE A 1 87 ? 3.284 6.627 16.303 1.00 80.75 87 ILE A N 1
ATOM 671 C CA . ILE A 1 87 ? 2.236 5.615 16.130 1.00 80.75 87 ILE A CA 1
ATOM 672 C C . ILE A 1 87 ? 0.856 6.245 16.330 1.00 80.75 87 ILE A C 1
ATOM 674 O O . ILE A 1 87 ? -0.042 6.024 15.518 1.00 80.75 87 ILE A O 1
ATOM 678 N N . GLU A 1 88 ? 0.690 7.064 17.368 1.00 86.12 88 GLU A N 1
ATOM 679 C CA . GLU A 1 88 ? -0.582 7.739 17.642 1.00 86.12 88 GLU A CA 1
ATOM 680 C C . GLU A 1 88 ? -0.959 8.736 16.542 1.00 86.12 88 GLU A C 1
ATOM 682 O O . GLU A 1 88 ? -2.112 8.778 16.115 1.00 86.12 88 GLU A O 1
ATOM 687 N N . ARG A 1 89 ? 0.008 9.469 15.978 1.00 86.94 89 ARG A N 1
ATOM 688 C CA . ARG A 1 89 ? -0.230 10.335 14.810 1.00 86.94 89 ARG A CA 1
ATOM 689 C C . ARG A 1 89 ? -0.704 9.539 13.595 1.00 86.94 89 ARG A C 1
ATOM 691 O O . ARG A 1 89 ? -1.624 9.983 12.915 1.00 86.94 89 ARG A O 1
ATOM 698 N N . ALA A 1 90 ? -0.114 8.371 13.341 1.00 82.88 90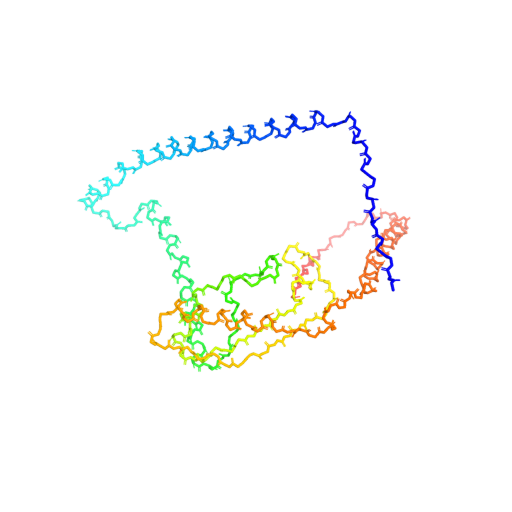 ALA A N 1
ATOM 699 C CA . ALA A 1 90 ? -0.519 7.504 12.236 1.00 82.88 90 ALA A CA 1
ATOM 700 C C . ALA A 1 90 ? -1.925 6.907 12.432 1.00 82.88 90 ALA A C 1
ATOM 702 O O . ALA A 1 90 ? -2.675 6.766 11.470 1.00 82.88 90 ALA A O 1
ATOM 703 N N . LYS A 1 91 ? -2.314 6.573 13.669 1.00 86.88 91 LYS A N 1
ATOM 704 C CA . LYS A 1 91 ? -3.689 6.144 13.974 1.00 86.88 91 LYS A CA 1
ATOM 705 C C . LYS A 1 91 ? -4.678 7.294 13.814 1.00 86.88 91 LYS A C 1
ATOM 707 O O . LYS A 1 91 ? -5.713 7.120 13.180 1.00 86.88 91 LYS A O 1
ATOM 712 N N . LYS A 1 92 ? -4.338 8.473 14.339 1.00 90.75 92 LYS A N 1
ATOM 713 C CA . LYS A 1 92 ? -5.184 9.666 14.257 1.00 90.75 92 LYS A CA 1
ATOM 714 C C . LYS A 1 92 ? -5.443 10.072 12.807 1.00 90.75 92 LYS A C 1
ATOM 716 O O . LYS A 1 92 ? -6.578 10.377 12.466 1.00 90.75 92 LYS A O 1
ATOM 721 N N . SER A 1 93 ? -4.432 10.018 11.937 1.00 89.19 93 SER A N 1
ATOM 722 C CA . SER A 1 93 ? -4.624 10.325 10.515 1.00 89.19 93 SER A CA 1
ATOM 723 C C . SER A 1 93 ? -5.556 9.330 9.815 1.00 89.19 93 SER A C 1
ATOM 725 O O . SER A 1 93 ? -6.380 9.751 9.005 1.00 89.19 93 SER A O 1
ATOM 727 N N . LEU A 1 94 ? -5.488 8.036 10.154 1.00 88.31 94 LEU A N 1
ATOM 728 C CA . LEU A 1 94 ? -6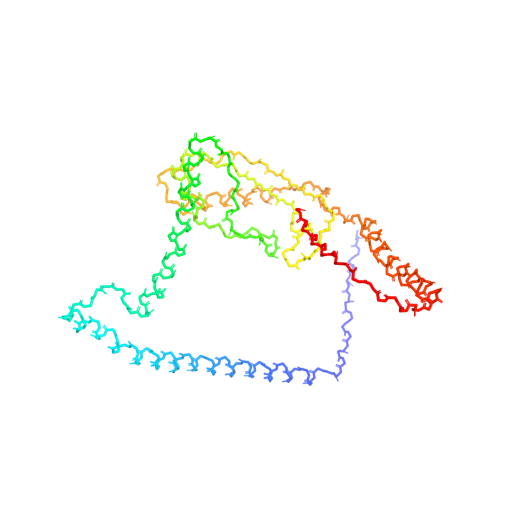.433 7.032 9.653 1.00 88.31 94 LEU A CA 1
ATOM 729 C C . LEU A 1 94 ? -7.858 7.267 10.168 1.00 88.31 94 LEU A C 1
ATOM 731 O O . LEU A 1 94 ? -8.799 7.133 9.394 1.00 88.31 94 LEU A O 1
ATOM 735 N N . GLN A 1 95 ? -8.027 7.664 11.430 1.00 90.94 95 GLN A N 1
ATOM 736 C CA . GLN A 1 95 ? -9.343 7.998 11.988 1.00 90.94 95 GLN A CA 1
ATOM 737 C C . GLN A 1 95 ? -9.959 9.222 11.305 1.00 90.94 95 GLN A C 1
ATOM 739 O O . GLN A 1 95 ? -11.125 9.191 10.923 1.00 90.94 95 GLN A O 1
ATOM 744 N N . THR A 1 96 ? -9.175 10.280 11.083 1.00 91.81 96 THR A N 1
ATOM 745 C CA . THR A 1 96 ? -9.638 11.456 10.330 1.00 91.81 96 THR A CA 1
ATOM 746 C C . THR A 1 96 ? -10.028 11.080 8.902 1.00 91.81 96 THR A C 1
ATOM 748 O O . THR A 1 96 ? -11.036 11.551 8.383 1.00 91.81 96 THR A O 1
ATOM 751 N N . LEU A 1 97 ? -9.264 10.191 8.265 1.00 90.81 97 LEU A N 1
ATOM 752 C CA . LEU A 1 97 ? -9.599 9.668 6.944 1.00 90.81 97 LEU A CA 1
ATOM 753 C C . LEU A 1 97 ? -10.907 8.861 6.965 1.00 90.81 97 LEU A C 1
ATOM 755 O O . LEU A 1 97 ? -11.724 9.030 6.064 1.00 90.81 97 LEU A O 1
ATOM 759 N N . ALA A 1 98 ? -11.130 8.033 7.990 1.00 91.19 98 ALA A N 1
ATOM 760 C CA . ALA A 1 98 ? -12.362 7.262 8.165 1.00 91.19 98 ALA A CA 1
ATOM 761 C C . ALA A 1 98 ? -13.591 8.176 8.261 1.00 91.19 98 ALA A C 1
ATOM 763 O O . ALA A 1 98 ? -14.567 7.965 7.544 1.00 91.19 98 ALA A O 1
ATOM 764 N N . GLN A 1 99 ? -13.498 9.232 9.077 1.00 91.75 99 GLN A N 1
ATOM 765 C CA . GLN A 1 99 ? -14.542 10.250 9.219 1.00 91.75 99 GLN A CA 1
ATOM 766 C C . GLN A 1 99 ? -14.860 10.904 7.875 1.00 91.75 99 GLN A C 1
ATOM 768 O O . GLN A 1 99 ? -16.001 10.895 7.435 1.00 91.75 99 GLN A O 1
ATOM 773 N N . VAL A 1 100 ? -13.839 11.356 7.140 1.00 90.88 100 VAL A N 1
ATOM 774 C CA . VAL A 1 100 ? -14.037 11.994 5.829 1.00 90.88 100 VAL A CA 1
ATOM 775 C C . VAL A 1 100 ? -14.721 11.061 4.818 1.00 90.88 100 VAL A C 1
ATOM 777 O O . VAL A 1 100 ? -15.523 11.508 3.998 1.00 90.88 100 VAL A O 1
ATOM 780 N N . VAL A 1 101 ? -14.411 9.766 4.850 1.00 90.94 101 VAL A N 1
ATOM 781 C CA . VAL A 1 101 ? -15.029 8.764 3.964 1.00 90.94 101 VAL A CA 1
ATOM 782 C C . VAL A 1 101 ? -16.477 8.465 4.355 1.00 90.94 101 VAL A C 1
ATOM 784 O O . VAL A 1 101 ? -17.298 8.157 3.481 1.00 90.94 101 VAL A O 1
ATOM 787 N N . PHE A 1 102 ? -16.784 8.519 5.648 1.00 89.31 102 PHE A N 1
ATOM 788 C CA . PHE A 1 102 ? -18.130 8.320 6.16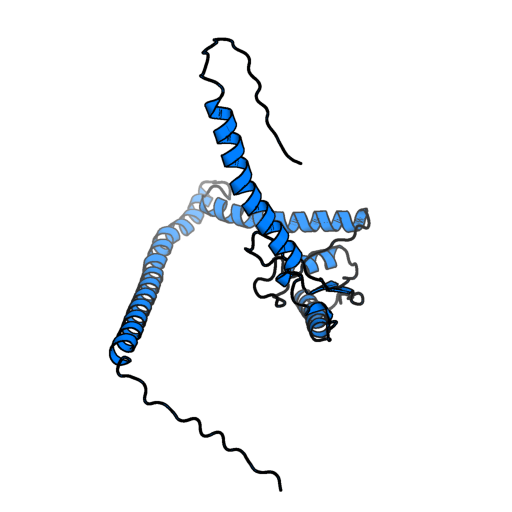7 1.00 89.31 102 PHE A CA 1
ATOM 789 C C . PHE A 1 102 ? -19.009 9.542 5.879 1.00 89.31 102 PHE A C 1
ATOM 791 O O . PHE A 1 102 ? -20.016 9.404 5.190 1.00 89.31 102 PHE A O 1
ATOM 798 N N . ASP A 1 103 ? -18.560 10.729 6.287 1.00 90.50 103 ASP A N 1
ATOM 799 C CA . ASP A 1 103 ? -19.325 11.979 6.238 1.00 90.50 103 ASP A CA 1
ATOM 800 C C . ASP A 1 103 ? -19.547 12.476 4.804 1.00 90.50 103 ASP A C 1
ATOM 802 O O . ASP A 1 103 ? -20.643 12.892 4.441 1.00 90.50 103 ASP A O 1
ATOM 806 N N . PHE A 1 104 ? -18.507 12.422 3.963 1.00 89.38 104 PHE A N 1
ATOM 807 C CA . PHE A 1 104 ? -18.550 12.975 2.602 1.00 89.38 104 PHE A CA 1
ATOM 808 C C . PHE A 1 104 ? -18.663 11.908 1.510 1.00 89.38 104 PHE A C 1
ATOM 810 O O . PHE A 1 104 ? -18.621 12.241 0.326 1.00 89.38 104 PHE A O 1
ATOM 817 N N . GLY A 1 105 ? -18.721 10.621 1.871 1.00 88.69 105 GLY A N 1
ATOM 818 C CA . GLY A 1 105 ? -18.818 9.530 0.897 1.00 88.69 105 GLY A CA 1
ATOM 819 C C . GLY A 1 105 ? -17.626 9.417 -0.064 1.00 88.69 105 GLY A C 1
ATOM 820 O O . GLY A 1 105 ? -17.767 8.852 -1.146 1.00 88.69 105 GLY A O 1
ATOM 821 N N . ARG A 1 106 ? -16.451 9.952 0.294 1.00 88.56 106 ARG A N 1
ATOM 822 C CA . ARG A 1 106 ? -15.282 9.999 -0.601 1.00 88.56 106 ARG A CA 1
ATOM 823 C C . ARG A 1 106 ? -14.642 8.626 -0.806 1.00 88.56 106 ARG A C 1
ATOM 825 O O . ARG A 1 106 ? -14.532 7.832 0.124 1.00 88.56 106 ARG A O 1
ATOM 832 N N . SER A 1 107 ? -14.143 8.376 -2.013 1.00 89.12 107 SER A N 1
ATOM 833 C CA . SER A 1 107 ? -13.309 7.208 -2.312 1.00 89.12 107 SER A CA 1
ATOM 834 C C . SER A 1 107 ? -11.847 7.481 -1.962 1.00 89.12 107 SER A C 1
ATOM 836 O O . SER A 1 107 ? -11.342 8.582 -2.178 1.00 89.12 107 SER A O 1
ATOM 838 N N . VAL A 1 108 ? -11.149 6.470 -1.445 1.00 91.75 108 VAL A N 1
ATOM 839 C CA . VAL A 1 108 ? -9.733 6.571 -1.073 1.00 91.75 108 VAL A CA 1
ATOM 840 C C . VAL A 1 108 ? -8.962 5.430 -1.718 1.00 91.75 108 VAL A C 1
ATOM 842 O O . VAL A 1 108 ? -9.344 4.268 -1.595 1.00 91.75 108 VAL A O 1
ATOM 845 N N . ALA A 1 109 ? -7.852 5.762 -2.374 1.00 93.06 109 ALA A N 1
ATOM 846 C CA . ALA A 1 109 ? -6.911 4.787 -2.906 1.00 93.06 109 ALA A CA 1
ATOM 847 C C . ALA A 1 109 ? -5.748 4.595 -1.925 1.00 93.06 109 ALA A C 1
ATOM 849 O O . ALA A 1 109 ? -5.089 5.561 -1.536 1.00 93.06 109 ALA A O 1
ATOM 850 N N . ILE A 1 110 ? -5.485 3.349 -1.524 1.00 93.62 110 ILE A N 1
ATOM 851 C CA . ILE A 1 110 ? -4.400 3.011 -0.595 1.00 93.62 110 ILE A CA 1
ATOM 852 C C . ILE A 1 110 ? -3.567 1.881 -1.184 1.00 93.62 110 ILE A C 1
ATOM 854 O O . ILE A 1 110 ? -4.092 0.817 -1.502 1.00 93.62 110 ILE A O 1
ATOM 858 N N . ALA A 1 111 ? -2.252 2.087 -1.271 1.00 93.75 111 ALA A N 1
ATOM 859 C CA . ALA A 1 111 ? -1.317 1.019 -1.595 1.00 93.75 111 ALA A CA 1
ATOM 860 C C . ALA A 1 111 ? -1.129 0.117 -0.360 1.00 93.75 111 ALA A C 1
ATOM 862 O O . ALA A 1 111 ? -0.571 0.577 0.643 1.00 93.75 111 ALA A O 1
ATOM 863 N N . PRO A 1 112 ? -1.550 -1.161 -0.395 1.00 93.56 112 PRO A N 1
ATOM 864 C CA . PRO A 1 112 ? -1.532 -2.012 0.792 1.00 93.56 112 PRO A CA 1
ATOM 865 C C . PRO A 1 112 ? -0.113 -2.342 1.282 1.00 93.56 112 PRO A C 1
ATOM 867 O O . PRO A 1 112 ? 0.062 -2.659 2.455 1.00 93.56 112 PRO A O 1
ATOM 870 N N . GLU A 1 113 ? 0.908 -2.234 0.429 1.00 92.06 113 GLU A N 1
ATOM 871 C CA . GLU A 1 113 ? 2.326 -2.404 0.794 1.00 92.06 113 GLU A CA 1
ATOM 872 C C . GLU A 1 113 ? 2.909 -1.191 1.543 1.00 92.06 113 GLU A C 1
ATOM 874 O O . GLU A 1 113 ? 3.845 -1.330 2.333 1.00 92.06 113 GLU A O 1
ATOM 879 N N . GLY A 1 114 ? 2.346 0.002 1.315 1.00 89.25 114 GLY A N 1
ATOM 880 C CA . GLY A 1 114 ? 2.775 1.272 1.911 1.00 89.25 114 GLY A CA 1
ATOM 881 C C . GLY A 1 114 ? 3.986 1.946 1.249 1.00 89.25 114 GLY A C 1
ATOM 882 O O . GLY A 1 114 ? 4.281 3.094 1.564 1.00 89.25 114 GLY A O 1
ATOM 883 N N . THR A 1 115 ? 4.680 1.284 0.321 1.00 89.00 115 THR A N 1
ATOM 884 C CA . THR A 1 115 ? 5.833 1.837 -0.416 1.00 89.00 115 THR A CA 1
ATOM 885 C C . THR A 1 115 ? 5.839 1.363 -1.868 1.00 89.00 115 THR A C 1
ATOM 887 O O . THR A 1 115 ? 5.271 0.319 -2.168 1.00 89.00 115 THR A O 1
ATOM 890 N N . ARG A 1 116 ? 6.522 2.086 -2.769 1.00 89.75 116 ARG A N 1
ATOM 891 C CA . ARG A 1 116 ? 6.773 1.616 -4.146 1.00 89.75 116 ARG A CA 1
ATOM 892 C C . ARG A 1 116 ? 7.617 0.332 -4.145 1.00 89.75 116 ARG A C 1
ATOM 894 O O . ARG A 1 116 ? 8.630 0.279 -3.446 1.00 89.75 116 ARG A O 1
ATOM 901 N N . SER A 1 117 ? 7.238 -0.659 -4.957 1.00 89.81 117 SER A N 1
ATOM 902 C CA . SER A 1 117 ? 7.989 -1.916 -5.083 1.00 89.81 117 SER A CA 1
ATOM 903 C C . SER A 1 117 ? 9.382 -1.677 -5.674 1.00 89.81 117 SER A C 1
ATOM 905 O O . SER A 1 117 ? 9.543 -0.969 -6.669 1.00 89.81 117 SER A O 1
ATOM 907 N N . LYS A 1 118 ? 10.407 -2.269 -5.049 1.00 88.06 118 LYS A N 1
ATOM 908 C CA . LYS A 1 118 ? 11.810 -2.172 -5.495 1.00 88.06 118 LYS A CA 1
ATOM 909 C C . LYS A 1 118 ? 12.157 -3.190 -6.577 1.00 88.06 118 LYS A C 1
ATOM 911 O O . LYS A 1 118 ? 13.055 -2.934 -7.374 1.00 88.06 118 LYS A O 1
ATOM 916 N N . THR A 1 119 ? 11.461 -4.322 -6.594 1.00 87.44 119 THR A N 1
ATOM 917 C CA . THR A 1 119 ? 11.704 -5.441 -7.515 1.00 87.44 119 THR A CA 1
ATOM 918 C C . THR A 1 119 ? 10.661 -5.531 -8.627 1.00 87.44 119 THR A C 1
ATOM 920 O O . THR A 1 119 ? 10.887 -6.250 -9.590 1.00 87.44 119 THR A O 1
ATOM 923 N N . GLY A 1 120 ? 9.532 -4.823 -8.503 1.00 85.38 120 GLY A N 1
ATOM 924 C CA . GLY A 1 120 ? 8.379 -4.963 -9.399 1.00 85.38 120 GLY A CA 1
ATOM 925 C C . GLY A 1 120 ? 7.433 -6.104 -9.002 1.00 85.38 120 GLY A C 1
ATOM 926 O O . GLY A 1 120 ? 6.376 -6.257 -9.601 1.00 85.38 120 GLY A O 1
ATOM 927 N N . LEU A 1 121 ? 7.780 -6.873 -7.965 1.00 90.06 121 LEU A N 1
ATOM 928 C CA . LEU A 1 121 ? 6.943 -7.940 -7.415 1.00 90.06 121 LEU A CA 1
ATOM 929 C C . LEU A 1 121 ? 6.040 -7.418 -6.291 1.00 90.06 121 LEU A C 1
ATOM 931 O O . LEU A 1 121 ? 6.374 -6.425 -5.635 1.00 90.06 121 LEU A O 1
ATOM 935 N N . LEU A 1 122 ? 4.930 -8.127 -6.057 1.00 92.25 122 LEU A N 1
ATOM 936 C CA . LEU A 1 122 ? 3.984 -7.835 -4.981 1.00 92.25 122 LEU A CA 1
ATOM 937 C C . LEU A 1 122 ? 4.593 -8.184 -3.614 1.00 92.25 122 LEU A C 1
ATOM 939 O O . LEU A 1 122 ? 4.903 -9.343 -3.320 1.00 92.25 122 LEU A O 1
ATOM 943 N N . GLY A 1 123 ? 4.741 -7.174 -2.769 1.00 92.00 123 GLY A N 1
ATOM 944 C CA . GLY A 1 123 ? 5.244 -7.277 -1.410 1.00 92.00 123 GLY A CA 1
ATOM 945 C C . GLY A 1 123 ? 4.201 -7.730 -0.385 1.00 92.00 123 GLY A C 1
ATOM 946 O O . GLY A 1 123 ? 3.125 -8.264 -0.687 1.00 92.00 123 GLY A O 1
ATOM 947 N N . ASP A 1 124 ? 4.548 -7.518 0.882 1.00 93.69 124 ASP A N 1
ATOM 948 C CA . ASP A 1 124 ? 3.676 -7.828 2.006 1.00 93.69 124 ASP A CA 1
ATOM 949 C C . ASP A 1 124 ? 2.711 -6.693 2.310 1.00 93.69 124 ASP A C 1
ATOM 951 O O . ASP A 1 124 ? 3.089 -5.530 2.466 1.00 93.69 124 ASP A O 1
ATOM 955 N N . PHE A 1 125 ? 1.446 -7.060 2.493 1.00 95.44 125 PHE A N 1
ATOM 956 C CA . PHE A 1 125 ? 0.415 -6.095 2.841 1.00 95.44 125 PHE A CA 1
ATOM 957 C C . PHE A 1 125 ? 0.553 -5.696 4.308 1.00 95.44 125 PHE A C 1
ATOM 959 O O . PHE A 1 125 ? 0.720 -6.547 5.187 1.00 95.44 125 PHE A O 1
ATOM 966 N N . LYS A 1 126 ? 0.448 -4.400 4.586 1.00 93.81 126 LYS A N 1
ATOM 967 C CA . LYS A 1 126 ? 0.388 -3.839 5.934 1.00 93.81 126 LYS A CA 1
ATOM 968 C C . LYS A 1 126 ? -1.020 -3.998 6.508 1.00 93.81 126 LYS A C 1
ATOM 970 O O . LYS A 1 126 ? -1.995 -4.190 5.787 1.00 93.81 126 LYS A O 1
ATOM 975 N N . LYS A 1 127 ? -1.132 -3.922 7.837 1.00 91.69 127 LYS A N 1
ATOM 976 C CA . LYS A 1 127 ? -2.420 -4.066 8.538 1.00 91.69 127 LYS A CA 1
ATOM 977 C C . LYS A 1 127 ? -3.269 -2.789 8.503 1.00 91.69 127 LYS A C 1
ATOM 979 O O . LYS A 1 127 ? -4.483 -2.893 8.588 1.00 91.69 127 LYS A O 1
ATOM 984 N N . GLY A 1 128 ? -2.647 -1.615 8.354 1.00 89.56 128 GLY A N 1
ATOM 985 C CA . GLY A 1 128 ? -3.300 -0.296 8.428 1.00 89.56 128 GLY A CA 1
ATOM 986 C C . GLY A 1 128 ? -4.585 -0.140 7.599 1.00 89.56 128 GLY A C 1
ATOM 987 O O . GLY A 1 128 ? -5.598 0.244 8.176 1.00 89.56 128 GLY A O 1
ATOM 988 N N . PRO A 1 129 ? -4.608 -0.509 6.303 1.00 91.94 129 PRO A N 1
ATOM 989 C CA . PRO A 1 129 ? -5.812 -0.379 5.473 1.00 91.94 129 PRO A CA 1
ATOM 990 C C . PRO A 1 129 ? -7.015 -1.179 5.996 1.00 91.94 129 PRO A C 1
ATOM 992 O O . PRO A 1 129 ? -8.155 -0.771 5.813 1.00 91.94 129 PRO A O 1
ATOM 995 N N . PHE A 1 130 ? -6.770 -2.297 6.686 1.00 92.81 130 PHE A N 1
ATOM 996 C CA . PHE A 1 130 ? -7.828 -3.135 7.255 1.00 92.81 130 PHE A CA 1
ATOM 997 C C . PHE A 1 130 ? -8.404 -2.559 8.548 1.00 92.81 130 PHE A C 1
ATOM 999 O O . PHE A 1 130 ? -9.535 -2.878 8.877 1.00 92.81 130 PHE A O 1
ATOM 1006 N N . TYR A 1 131 ? -7.662 -1.704 9.264 1.00 91.50 131 TYR A N 1
ATOM 1007 C CA . TYR A 1 131 ? -8.247 -0.918 10.357 1.00 91.50 131 TYR A CA 1
ATOM 1008 C C . TYR A 1 131 ? -9.242 0.094 9.790 1.00 91.50 131 TYR A C 1
ATOM 1010 O O . TYR A 1 131 ? -10.395 0.093 10.197 1.00 91.50 131 TYR A O 1
ATOM 1018 N N . LEU A 1 132 ? -8.831 0.850 8.765 1.00 91.81 132 LEU A N 1
ATOM 1019 C CA . LEU A 1 132 ? -9.708 1.809 8.090 1.00 91.81 132 LEU A CA 1
ATOM 1020 C C . LEU A 1 132 ? -10.967 1.140 7.522 1.00 91.81 132 LEU A C 1
ATOM 1022 O O . LEU A 1 132 ? -12.064 1.669 7.660 1.00 91.81 132 LEU A O 1
ATOM 1026 N N . GLN A 1 133 ? -10.818 -0.028 6.892 1.00 92.50 133 GLN A N 1
ATOM 1027 C CA . GLN A 1 133 ? -11.969 -0.754 6.365 1.00 92.50 133 GLN A CA 1
ATOM 1028 C C . GLN A 1 133 ? -12.934 -1.177 7.478 1.00 92.50 133 GLN A C 1
ATOM 1030 O O . GLN A 1 133 ? -14.136 -1.032 7.286 1.00 92.50 133 GLN A O 1
ATOM 1035 N N . SER A 1 134 ? -12.435 -1.665 8.620 1.00 90.88 134 SER A N 1
ATOM 1036 C CA . SER A 1 134 ? -13.293 -2.054 9.747 1.00 90.88 134 SER A CA 1
ATOM 1037 C C . SER A 1 134 ? -14.039 -0.860 10.345 1.00 90.88 134 SER A C 1
ATOM 1039 O O . SER A 1 134 ? -15.198 -1.006 10.711 1.00 90.88 134 SER A O 1
ATOM 1041 N N . ASP A 1 135 ? -13.403 0.313 10.393 1.00 89.88 135 ASP A N 1
ATOM 1042 C CA . ASP A 1 135 ? -14.012 1.536 10.930 1.00 89.88 135 ASP A CA 1
ATOM 1043 C C . ASP A 1 135 ? -15.112 2.086 10.001 1.00 89.88 135 ASP A C 1
ATOM 1045 O O . ASP A 1 135 ? -16.129 2.593 10.463 1.00 89.88 135 ASP A O 1
ATOM 1049 N N . VAL A 1 136 ? -14.922 1.978 8.681 1.00 91.00 136 VAL A N 1
ATOM 1050 C CA . VAL A 1 136 ? -15.847 2.520 7.666 1.00 91.00 136 VAL A CA 1
ATOM 1051 C C . VAL A 1 136 ? -16.904 1.494 7.221 1.00 91.00 136 VAL A C 1
ATOM 1053 O O . VAL A 1 136 ? -17.949 1.868 6.693 1.00 91.00 136 VAL A O 1
ATOM 1056 N N . ASN A 1 137 ? -16.631 0.200 7.400 1.00 91.12 137 ASN A N 1
ATOM 1057 C CA . ASN A 1 137 ? -17.457 -0.939 6.991 1.00 91.12 137 ASN A CA 1
ATOM 1058 C C . ASN A 1 137 ? -17.929 -0.898 5.518 1.00 91.12 137 ASN A C 1
ATOM 1060 O O . ASN A 1 137 ? -19.048 -1.283 5.184 1.00 91.12 137 ASN A O 1
ATOM 1064 N N . LYS A 1 138 ? -17.064 -0.413 4.617 1.00 91.69 138 LYS A N 1
ATOM 1065 C CA . LYS A 1 138 ? -17.297 -0.385 3.159 1.00 91.69 138 LYS A CA 1
ATOM 1066 C C . LYS A 1 138 ? -16.503 -1.496 2.448 1.00 91.69 138 LYS A C 1
ATOM 1068 O O . LYS A 1 138 ? -15.464 -1.920 2.968 1.00 91.69 138 LYS A O 1
ATOM 1073 N N . PRO A 1 139 ? -16.963 -1.990 1.281 1.00 93.19 139 PRO A N 1
ATOM 1074 C CA . PRO A 1 139 ? -16.228 -2.986 0.501 1.00 93.19 139 PRO A CA 1
ATOM 1075 C C . PRO A 1 139 ? -14.930 -2.402 -0.078 1.00 93.19 139 PRO A C 1
ATOM 1077 O O . PRO A 1 139 ? -14.832 -1.204 -0.346 1.00 93.19 139 PRO A O 1
ATOM 1080 N N . ILE A 1 140 ? -13.924 -3.255 -0.292 1.00 95.19 140 ILE A N 1
ATOM 1081 C CA . ILE A 1 140 ? -12.639 -2.860 -0.888 1.00 95.19 140 ILE A CA 1
ATOM 1082 C C . ILE A 1 140 ? -12.675 -3.193 -2.378 1.00 95.19 140 ILE A C 1
ATOM 1084 O O . ILE A 1 140 ? -12.888 -4.345 -2.728 1.00 95.19 140 ILE A O 1
ATOM 1088 N N . SER A 1 141 ? -12.395 -2.231 -3.260 1.00 95.62 141 SER A N 1
ATOM 1089 C CA . SER A 1 141 ? -12.221 -2.502 -4.695 1.00 95.62 141 SER A CA 1
ATOM 1090 C C . SER A 1 141 ? -10.736 -2.721 -5.013 1.00 95.62 141 SER A C 1
ATOM 1092 O O . SER A 1 141 ? -9.969 -1.755 -4.966 1.00 95.62 141 SER A O 1
ATOM 1094 N N . PRO A 1 142 ? -10.282 -3.951 -5.316 1.00 96.00 142 PRO A N 1
ATOM 1095 C CA . PRO A 1 142 ? -8.884 -4.200 -5.641 1.00 96.00 142 PRO A CA 1
ATOM 1096 C C . PRO A 1 142 ? -8.559 -3.667 -7.042 1.00 96.00 142 PRO A C 1
ATOM 1098 O O . PRO A 1 142 ? -9.293 -3.911 -8.000 1.00 96.00 142 PRO A O 1
ATOM 1101 N N . VAL A 1 143 ? -7.438 -2.958 -7.165 1.00 95.75 143 VAL A N 1
ATOM 1102 C CA . VAL A 1 143 ? -6.940 -2.436 -8.443 1.00 95.75 143 VAL A CA 1
ATOM 1103 C C . VAL A 1 143 ? -5.491 -2.864 -8.606 1.00 95.75 143 VAL A C 1
ATOM 1105 O O . VAL A 1 143 ? -4.665 -2.630 -7.722 1.00 95.75 143 VAL A O 1
ATOM 1108 N N . ILE A 1 144 ? -5.187 -3.504 -9.731 1.00 94.31 144 ILE A N 1
ATOM 1109 C CA . ILE A 1 144 ? -3.840 -3.942 -10.090 1.00 94.31 144 ILE A CA 1
ATOM 1110 C C . ILE A 1 144 ? -3.306 -3.014 -11.168 1.00 94.31 144 ILE A C 1
ATOM 1112 O O . ILE A 1 144 ? -3.979 -2.761 -12.163 1.00 94.31 144 ILE A O 1
ATOM 1116 N N . ILE A 1 145 ? -2.082 -2.531 -10.971 1.00 92.31 145 ILE A N 1
ATOM 1117 C CA . ILE A 1 145 ? -1.387 -1.672 -11.924 1.00 92.31 145 ILE A CA 1
ATOM 1118 C C . ILE A 1 145 ? -0.064 -2.347 -12.293 1.00 92.31 145 ILE A C 1
ATOM 1120 O O . ILE A 1 145 ? 0.793 -2.552 -11.434 1.00 92.31 145 ILE A O 1
ATOM 1124 N N . GLN A 1 146 ? 0.095 -2.694 -13.567 1.00 90.06 146 GLN A N 1
ATOM 1125 C CA . GLN A 1 146 ? 1.282 -3.323 -14.151 1.00 90.06 146 GLN A CA 1
ATOM 1126 C C . GLN A 1 146 ? 1.953 -2.353 -15.140 1.00 90.06 146 GLN A C 1
ATOM 1128 O O . GLN A 1 146 ? 1.296 -1.495 -15.725 1.00 90.06 146 GLN A O 1
ATOM 1133 N N . GLY A 1 147 ? 3.276 -2.440 -15.304 1.00 86.88 147 GLY A N 1
ATOM 1134 C CA . GLY A 1 147 ? 4.052 -1.528 -16.165 1.00 86.88 147 GLY A CA 1
ATOM 1135 C C . GLY A 1 147 ? 4.576 -0.262 -15.464 1.00 86.88 147 GLY A C 1
ATOM 1136 O O . GLY A 1 147 ? 5.487 0.402 -15.961 1.00 86.88 147 GLY A O 1
ATOM 1137 N N . CYS A 1 148 ? 4.059 0.082 -14.276 1.00 88.12 148 CYS A N 1
ATOM 1138 C CA . CYS A 1 148 ? 4.525 1.257 -13.521 1.00 88.12 148 CYS A CA 1
ATOM 1139 C C . CYS A 1 148 ? 5.969 1.142 -13.026 1.00 88.12 148 CYS A C 1
ATOM 1141 O O . CYS A 1 148 ? 6.652 2.161 -12.893 1.00 88.12 148 CYS A O 1
ATOM 1143 N N . TYR A 1 149 ? 6.443 -0.075 -12.755 1.00 88.88 149 TYR A N 1
ATOM 1144 C CA . TYR A 1 149 ? 7.826 -0.285 -12.348 1.00 88.88 149 TYR A CA 1
ATOM 1145 C C . TYR A 1 149 ? 8.782 0.062 -13.496 1.00 88.88 149 TYR A C 1
ATOM 1147 O O . TYR A 1 149 ? 9.768 0.760 -13.291 1.00 88.88 149 TYR A O 1
ATOM 1155 N N . GLU A 1 150 ? 8.472 -0.356 -14.719 1.00 84.81 150 GLU A N 1
ATOM 1156 C CA . GLU A 1 150 ? 9.252 -0.088 -15.926 1.00 84.81 150 GLU A CA 1
ATOM 1157 C C . GLU A 1 150 ? 9.221 1.393 -16.311 1.00 84.81 150 GLU A C 1
ATOM 1159 O O . GLU A 1 150 ? 10.251 1.927 -16.728 1.00 84.81 150 GLU A O 1
ATOM 1164 N N . LEU A 1 151 ? 8.067 2.046 -16.129 1.00 86.25 151 LEU A N 1
ATOM 1165 C CA . LEU A 1 151 ? 7.862 3.478 -16.353 1.00 86.25 151 LEU A CA 1
ATOM 1166 C C . LEU A 1 151 ? 8.795 4.333 -15.483 1.00 86.25 151 LEU A C 1
ATOM 1168 O O . LEU A 1 151 ? 9.517 5.192 -15.992 1.00 86.25 151 LEU A O 1
ATOM 1172 N N . CYS A 1 152 ? 8.784 4.110 -14.165 1.00 86.94 152 CYS A N 1
ATOM 1173 C CA . CYS A 1 152 ? 9.532 4.927 -13.211 1.00 86.94 152 CYS A CA 1
ATOM 1174 C C . CYS A 1 152 ? 9.966 4.108 -11.985 1.00 86.94 152 CYS A C 1
ATOM 1176 O O . CYS A 1 152 ? 9.316 4.095 -10.933 1.00 86.94 152 CYS A O 1
ATOM 1178 N N . ARG A 1 153 ? 11.112 3.426 -12.118 1.00 85.88 153 ARG A N 1
ATOM 1179 C CA . ARG A 1 153 ? 11.718 2.650 -11.025 1.00 85.88 153 ARG A CA 1
ATOM 1180 C C . ARG A 1 153 ? 12.088 3.555 -9.844 1.00 85.88 153 ARG A C 1
ATOM 1182 O O . ARG A 1 153 ? 12.603 4.656 -10.055 1.00 85.88 153 ARG A O 1
ATOM 1189 N N . PRO A 1 154 ? 11.911 3.098 -8.592 1.00 86.44 154 PRO A N 1
ATOM 1190 C CA . PRO A 1 154 ? 12.364 3.855 -7.431 1.00 86.44 154 PRO A CA 1
ATOM 1191 C C . PRO A 1 154 ? 13.880 4.092 -7.501 1.00 86.44 154 PRO A C 1
ATOM 1193 O O . PRO A 1 154 ? 14.651 3.159 -7.700 1.00 86.44 154 PRO A O 1
ATOM 1196 N N . GLY A 1 155 ? 14.297 5.352 -7.351 1.00 86.69 155 GLY A N 1
ATOM 1197 C CA . GLY A 1 155 ? 15.697 5.777 -7.475 1.00 86.69 155 GLY A CA 1
ATOM 1198 C C . GLY A 1 155 ? 16.105 6.237 -8.878 1.00 86.69 155 GLY A C 1
ATOM 1199 O O . GLY A 1 155 ? 17.185 6.800 -9.037 1.00 86.69 155 GLY A O 1
ATOM 1200 N N . ARG A 1 156 ? 15.250 6.063 -9.894 1.00 84.12 156 ARG A N 1
ATOM 1201 C CA . ARG A 1 156 ? 15.449 6.687 -11.204 1.00 84.12 156 ARG A CA 1
ATOM 1202 C C . ARG A 1 156 ? 14.895 8.116 -11.184 1.00 84.12 156 ARG A C 1
ATOM 1204 O O . ARG A 1 156 ? 13.816 8.353 -10.651 1.00 84.12 156 ARG A O 1
ATOM 1211 N N . TRP A 1 157 ? 15.641 9.053 -11.764 1.00 84.56 157 TRP A N 1
ATOM 1212 C CA . TRP A 1 157 ? 15.292 10.481 -11.804 1.00 84.56 157 TRP A CA 1
ATOM 1213 C C . TRP A 1 157 ? 14.526 10.903 -13.070 1.00 84.56 157 TRP A C 1
ATOM 1215 O O . TRP A 1 157 ? 14.070 12.035 -13.156 1.00 84.56 157 TRP A O 1
ATOM 1225 N N . TYR A 1 158 ? 14.362 9.999 -14.038 1.00 79.19 158 TYR A N 1
ATOM 1226 C CA . TYR A 1 158 ? 13.603 10.217 -15.272 1.00 79.19 158 TYR A CA 1
ATOM 1227 C C . TYR A 1 158 ? 12.619 9.068 -15.519 1.00 79.19 158 TYR A C 1
ATOM 1229 O O . TYR A 1 158 ? 12.876 7.919 -15.144 1.00 79.19 158 TYR A O 1
ATOM 1237 N N . SER A 1 159 ? 11.508 9.373 -16.184 1.00 83.00 159 SER A N 1
ATOM 1238 C CA . SER A 1 159 ? 10.495 8.391 -16.580 1.00 83.00 159 SER A CA 1
ATOM 1239 C C . SER A 1 159 ? 10.735 7.944 -18.020 1.00 83.00 159 SER A C 1
ATOM 1241 O O . SER A 1 159 ? 11.082 8.758 -18.874 1.00 83.00 159 SER A O 1
ATOM 1243 N N . VAL A 1 160 ? 10.555 6.656 -18.301 1.00 82.06 160 VAL A N 1
ATOM 1244 C CA . VAL A 1 160 ? 10.600 6.123 -19.670 1.00 82.06 160 VAL A CA 1
ATOM 1245 C C . VAL A 1 160 ? 9.167 5.976 -20.161 1.00 82.06 160 VAL A C 1
ATOM 1247 O O . VAL A 1 160 ? 8.377 5.372 -19.441 1.00 82.06 160 VAL A O 1
ATOM 1250 N N . PRO A 1 161 ? 8.807 6.498 -21.347 1.00 82.06 161 PRO A N 1
ATOM 1251 C CA . PRO A 1 161 ? 7.469 6.309 -21.884 1.00 82.06 161 PRO A CA 1
ATOM 1252 C C . PRO A 1 161 ? 7.235 4.821 -22.156 1.00 82.06 161 PRO A C 1
ATOM 1254 O O . PRO A 1 161 ? 7.997 4.171 -22.874 1.00 82.06 161 PRO A O 1
ATOM 1257 N N . ARG A 1 162 ? 6.185 4.278 -21.546 1.00 79.88 162 ARG A N 1
ATOM 1258 C CA . ARG A 1 162 ? 5.750 2.894 -21.716 1.00 79.88 162 ARG A CA 1
ATOM 1259 C C . ARG A 1 162 ? 4.249 2.804 -21.487 1.00 79.88 162 ARG A C 1
ATOM 1261 O O . ARG A 1 162 ? 3.661 3.672 -20.847 1.00 79.88 162 ARG A O 1
ATOM 1268 N N . LYS A 1 163 ? 3.625 1.753 -22.002 1.00 84.12 163 LYS A N 1
ATOM 1269 C CA . LYS A 1 163 ? 2.234 1.453 -21.680 1.00 84.12 163 LYS A CA 1
ATOM 1270 C C . LYS A 1 163 ? 2.152 0.943 -20.239 1.00 84.12 163 LYS A C 1
ATOM 1272 O O . LYS A 1 163 ? 3.010 0.182 -19.793 1.00 84.12 163 LYS A O 1
ATOM 1277 N N . GLY A 1 164 ? 1.141 1.401 -19.512 1.00 88.56 164 GLY A N 1
ATOM 1278 C CA . GLY A 1 164 ? 0.746 0.848 -18.221 1.00 88.56 164 GLY A CA 1
ATOM 1279 C C . GLY A 1 164 ? -0.588 0.134 -18.381 1.00 88.56 164 GLY A C 1
ATOM 1280 O O . GLY A 1 164 ? -1.449 0.602 -19.124 1.00 88.56 164 GLY A O 1
ATOM 1281 N N . PHE A 1 165 ? -0.762 -0.983 -17.687 1.00 90.62 165 PHE A N 1
ATOM 1282 C CA . PHE A 1 165 ? -2.000 -1.751 -17.701 1.00 90.62 165 PHE A CA 1
ATOM 1283 C C . PHE A 1 165 ? -2.659 -1.691 -16.325 1.00 90.62 165 PHE A C 1
ATOM 1285 O O . PHE A 1 165 ? -2.013 -1.949 -15.307 1.00 90.62 165 PHE A O 1
ATOM 1292 N N . VAL A 1 166 ? -3.943 -1.336 -16.293 1.00 93.38 166 VAL A N 1
ATOM 1293 C CA . VAL A 1 166 ? -4.734 -1.233 -15.062 1.00 93.38 166 VAL A CA 1
ATOM 1294 C C . VAL A 1 166 ? -5.888 -2.223 -15.136 1.00 93.38 166 VAL A C 1
ATOM 1296 O O . VAL A 1 166 ? -6.695 -2.170 -16.060 1.00 93.38 166 VAL A O 1
ATOM 1299 N N . ARG A 1 167 ? -5.979 -3.110 -14.144 1.00 93.88 167 ARG A N 1
ATOM 1300 C CA . ARG A 1 167 ? -7.055 -4.095 -14.004 1.00 93.88 167 ARG A CA 1
ATOM 1301 C C . ARG A 1 167 ? -7.870 -3.786 -12.756 1.00 93.88 167 ARG A C 1
ATOM 1303 O O . ARG A 1 167 ? -7.330 -3.759 -11.649 1.00 93.88 167 ARG A O 1
ATOM 1310 N N . PHE A 1 168 ? -9.170 -3.592 -12.941 1.00 95.44 168 PHE A N 1
ATOM 1311 C CA . PHE A 1 168 ? -10.137 -3.472 -11.853 1.00 95.44 168 PHE A CA 1
ATOM 1312 C C . PHE A 1 168 ? -10.702 -4.854 -11.536 1.00 95.44 168 PHE A C 1
ATOM 1314 O O . PHE A 1 168 ? -11.137 -5.566 -12.440 1.00 95.44 168 PHE A O 1
ATOM 1321 N N . LEU A 1 169 ? -10.662 -5.248 -10.266 1.00 96.19 169 LEU A N 1
ATOM 1322 C CA . LEU A 1 169 ? -11.195 -6.528 -9.811 1.00 96.19 169 LEU A CA 1
ATOM 1323 C C . LEU A 1 169 ? -12.576 -6.341 -9.169 1.00 96.19 169 LEU A C 1
ATOM 1325 O O . LEU A 1 169 ? -12.901 -5.234 -8.727 1.00 96.19 169 LEU A O 1
ATOM 1329 N N . PRO A 1 170 ? -13.366 -7.425 -9.054 1.00 95.94 170 PRO A N 1
ATOM 1330 C CA . PRO A 1 170 ? -14.595 -7.421 -8.273 1.00 95.94 170 PRO A CA 1
ATOM 1331 C C . PRO A 1 170 ? -14.368 -6.949 -6.835 1.00 95.94 170 PRO A C 1
ATOM 1333 O O . PRO A 1 170 ? -13.297 -7.151 -6.254 1.00 95.94 170 PRO A O 1
ATOM 1336 N N . GLN A 1 171 ? -15.404 -6.345 -6.255 1.00 95.56 171 GLN A N 1
ATOM 1337 C CA . GLN A 1 171 ? -15.358 -5.855 -4.884 1.00 95.56 171 GLN A CA 1
ATOM 1338 C C . GLN A 1 171 ? -15.090 -7.004 -3.905 1.00 95.56 171 GLN A C 1
ATOM 1340 O O . GLN A 1 171 ? -15.744 -8.045 -3.926 1.00 95.56 171 GLN A O 1
ATOM 1345 N N . PHE A 1 172 ? -14.106 -6.802 -3.035 1.00 95.44 172 PHE A N 1
ATOM 1346 C CA . PHE A 1 172 ? -13.764 -7.710 -1.957 1.00 95.44 172 PHE A CA 1
ATOM 1347 C C . PHE A 1 172 ? -14.555 -7.332 -0.705 1.00 95.44 172 PHE A C 1
ATOM 1349 O O . PHE A 1 172 ? -14.355 -6.262 -0.116 1.00 95.44 172 PHE A O 1
ATOM 1356 N N . HIS A 1 173 ? -15.439 -8.236 -0.293 1.00 94.31 173 HIS A N 1
ATOM 1357 C CA . HIS A 1 173 ? -16.183 -8.125 0.953 1.00 94.31 173 HIS A CA 1
ATOM 1358 C C . HIS A 1 173 ? -15.354 -8.701 2.098 1.00 94.31 173 HIS A C 1
ATOM 1360 O O . HIS A 1 173 ? -14.860 -9.826 2.026 1.00 94.31 173 HIS A O 1
ATOM 1366 N N . VAL A 1 174 ? -15.172 -7.899 3.143 1.00 93.56 174 VAL A N 1
ATOM 1367 C CA . VAL A 1 174 ? -14.422 -8.305 4.330 1.00 93.56 174 VAL A CA 1
ATOM 1368 C C . VAL A 1 174 ? -15.347 -9.095 5.245 1.00 93.56 174 VAL A C 1
ATOM 1370 O O . VAL A 1 174 ? -16.416 -8.611 5.601 1.00 93.56 174 VAL A O 1
ATOM 1373 N N . ASP A 1 175 ? -14.921 -10.294 5.634 1.00 92.81 175 ASP A N 1
ATOM 1374 C CA . ASP A 1 175 ? -15.660 -11.119 6.583 1.00 92.81 175 ASP A CA 1
ATOM 1375 C C . ASP A 1 175 ? -15.421 -10.602 8.018 1.00 92.81 175 ASP A C 1
ATOM 1377 O O . ASP A 1 175 ? -14.269 -10.602 8.478 1.00 92.81 175 ASP A O 1
ATOM 1381 N N . PRO A 1 176 ? -16.465 -10.142 8.737 1.00 88.44 176 PRO A N 1
ATOM 1382 C CA . PRO A 1 176 ? -16.325 -9.632 10.099 1.00 88.44 176 PRO A CA 1
ATOM 1383 C C . PRO A 1 176 ? -15.991 -10.728 11.121 1.00 88.44 176 PRO A C 1
ATOM 1385 O O . PRO A 1 176 ? -15.499 -10.414 12.203 1.00 88.44 176 PRO A O 1
ATOM 1388 N N . THR A 1 177 ? -16.227 -12.004 10.800 1.00 91.56 177 THR A N 1
ATOM 1389 C CA . THR A 1 177 ? -15.927 -13.131 11.698 1.00 91.56 177 THR A CA 1
ATOM 1390 C C . THR A 1 177 ? -14.434 -13.456 11.740 1.00 91.56 177 THR A C 1
ATOM 1392 O O . THR A 1 177 ? -13.923 -13.986 12.729 1.00 91.56 177 THR A O 1
ATOM 1395 N N . MET A 1 178 ? -13.701 -13.114 10.678 1.00 90.62 178 MET A N 1
ATOM 1396 C CA . MET A 1 178 ? -12.284 -13.420 10.547 1.00 90.62 178 MET A CA 1
ATOM 1397 C C . MET A 1 178 ? -11.399 -12.346 11.189 1.00 90.62 178 MET A C 1
ATOM 1399 O O . MET A 1 178 ? -11.682 -11.149 11.181 1.00 90.62 178 MET A O 1
ATOM 1403 N N . SER A 1 179 ? -10.223 -12.760 11.675 1.00 93.31 179 SER A N 1
ATOM 1404 C CA . SER A 1 179 ? -9.195 -11.806 12.105 1.00 93.31 179 SER A CA 1
ATOM 1405 C C . SER A 1 179 ? -8.775 -10.894 10.948 1.00 93.31 179 SER A C 1
ATOM 1407 O O . SER A 1 179 ? -8.553 -11.350 9.826 1.00 93.31 179 SER A O 1
ATOM 1409 N N . ARG A 1 180 ? -8.512 -9.614 11.239 1.00 90.88 180 ARG A N 1
ATOM 1410 C CA . ARG A 1 180 ? -7.979 -8.638 10.265 1.00 90.88 180 ARG A CA 1
ATOM 1411 C C . ARG A 1 180 ? -6.749 -9.144 9.508 1.00 90.88 180 ARG A C 1
ATOM 1413 O O . ARG A 1 180 ? -6.565 -8.825 8.338 1.00 90.88 180 ARG A O 1
ATOM 1420 N N . ASN A 1 181 ? -5.898 -9.947 10.154 1.00 93.81 181 ASN A N 1
ATOM 1421 C CA . ASN A 1 181 ? -4.734 -10.530 9.487 1.00 93.81 181 ASN A CA 1
ATOM 1422 C C . ASN A 1 181 ? -5.127 -11.583 8.437 1.00 93.81 181 ASN A C 1
ATOM 1424 O O . ASN A 1 181 ? -4.485 -11.672 7.395 1.00 93.81 181 ASN A O 1
ATOM 1428 N N . MET A 1 182 ? -6.189 -12.347 8.691 1.00 94.44 182 MET A N 1
ATOM 1429 C CA . MET A 1 182 ? -6.730 -13.310 7.735 1.00 94.44 182 MET A CA 1
ATOM 1430 C C . MET A 1 182 ? -7.398 -12.609 6.559 1.00 94.44 182 MET A C 1
ATOM 1432 O O . MET A 1 182 ? -7.078 -12.942 5.423 1.00 94.44 182 MET A O 1
ATOM 1436 N N . ASN A 1 183 ? -8.198 -11.571 6.810 1.00 94.81 183 ASN A N 1
ATOM 1437 C CA . ASN A 1 183 ? -8.781 -10.738 5.752 1.00 94.81 183 ASN A CA 1
ATOM 1438 C C . ASN A 1 183 ? -7.702 -10.095 4.871 1.00 94.81 183 ASN A C 1
ATOM 1440 O O . ASN A 1 183 ? -7.805 -10.081 3.645 1.00 94.81 183 ASN A O 1
ATOM 1444 N N . ARG A 1 184 ? -6.596 -9.663 5.485 1.00 95.19 184 ARG A N 1
ATOM 1445 C CA . ARG A 1 184 ? -5.411 -9.176 4.772 1.00 95.19 184 ARG A CA 1
ATOM 1446 C C . ARG A 1 184 ? -4.782 -10.217 3.860 1.00 95.19 184 ARG A C 1
ATOM 1448 O O . ARG A 1 184 ? -4.441 -9.908 2.719 1.00 95.19 184 ARG A O 1
ATOM 1455 N N . LEU A 1 185 ? -4.602 -11.435 4.357 1.00 95.50 185 LEU A N 1
ATOM 1456 C CA . LEU A 1 185 ? -4.047 -12.529 3.565 1.00 95.50 185 LEU A CA 1
ATOM 1457 C C . LEU A 1 185 ? -5.011 -12.975 2.463 1.00 95.50 185 LEU A C 1
ATOM 1459 O O . LEU A 1 185 ? -4.555 -13.254 1.359 1.00 95.50 185 LEU A O 1
ATOM 1463 N N . ALA A 1 186 ? -6.316 -13.002 2.734 1.00 95.69 186 ALA A N 1
ATOM 1464 C CA . ALA A 1 186 ? -7.349 -13.315 1.755 1.00 95.69 186 ALA A CA 1
ATOM 1465 C C . ALA A 1 186 ? -7.326 -12.310 0.597 1.00 95.69 186 ALA A C 1
ATOM 1467 O O . ALA A 1 186 ? -7.203 -12.726 -0.554 1.00 95.69 186 ALA A O 1
ATOM 1468 N N . LEU A 1 187 ? -7.297 -11.005 0.892 1.00 96.00 187 LEU A N 1
ATOM 1469 C CA . LEU A 1 187 ? -7.153 -9.979 -0.141 1.00 96.00 187 LEU A CA 1
ATOM 1470 C C . LEU A 1 187 ? -5.846 -10.160 -0.924 1.00 96.00 187 LEU A C 1
ATOM 1472 O O . LEU A 1 187 ? -5.852 -10.134 -2.150 1.00 96.00 187 LEU A O 1
ATOM 1476 N N . ARG A 1 188 ? -4.719 -10.417 -0.247 1.00 96.12 188 ARG A N 1
ATOM 1477 C CA . ARG A 1 188 ? -3.437 -10.660 -0.931 1.00 96.12 188 ARG A CA 1
ATOM 1478 C C . ARG A 1 188 ? -3.497 -11.863 -1.878 1.00 96.12 188 ARG A C 1
ATOM 1480 O O . ARG A 1 188 ? -2.920 -11.799 -2.957 1.00 96.12 188 ARG A O 1
ATOM 1487 N N . ARG A 1 189 ? -4.197 -12.943 -1.516 1.00 96.12 189 ARG A N 1
ATOM 1488 C CA . ARG A 1 189 ? -4.397 -14.095 -2.415 1.00 96.12 189 ARG A CA 1
ATOM 1489 C C . ARG A 1 189 ? -5.183 -13.710 -3.664 1.00 96.12 189 ARG A C 1
ATOM 1491 O O . ARG A 1 189 ? -4.824 -14.171 -4.740 1.00 96.12 189 ARG A O 1
ATOM 1498 N N . VAL A 1 190 ? -6.198 -12.852 -3.538 1.00 95.94 190 VAL A N 1
ATOM 1499 C CA . VAL A 1 190 ? -6.950 -12.323 -4.691 1.00 95.94 190 VAL A CA 1
ATOM 1500 C C . VAL A 1 190 ? -6.015 -11.567 -5.638 1.00 95.94 190 VAL A C 1
ATOM 1502 O O . VAL A 1 190 ? -6.017 -11.841 -6.835 1.00 95.94 190 VAL A O 1
ATOM 1505 N N . PHE A 1 191 ? -5.148 -10.699 -5.104 1.00 95.56 191 PHE A N 1
ATOM 1506 C CA . PHE A 1 191 ? -4.128 -10.011 -5.904 1.00 95.56 191 PHE A CA 1
ATOM 1507 C C . PHE A 1 191 ? -3.174 -10.988 -6.598 1.00 95.56 191 PHE A C 1
ATOM 1509 O O . PHE A 1 191 ? -2.934 -10.854 -7.790 1.00 95.56 191 PHE A O 1
ATOM 1516 N N . LEU A 1 192 ? -2.642 -11.979 -5.878 1.00 95.12 192 LEU A N 1
ATOM 1517 C CA . LEU A 1 192 ? -1.716 -12.960 -6.455 1.00 95.12 192 LEU A CA 1
ATOM 1518 C C . LEU A 1 192 ? -2.370 -13.799 -7.556 1.00 95.12 192 LEU A C 1
ATOM 1520 O O . LEU A 1 192 ? -1.736 -14.051 -8.576 1.00 95.12 192 LEU A O 1
ATOM 1524 N N . LYS A 1 193 ? -3.633 -14.197 -7.373 1.00 95.94 193 LYS A N 1
ATOM 1525 C CA . LYS A 1 193 ? -4.388 -14.943 -8.384 1.00 95.94 193 LYS A CA 1
ATOM 1526 C C . LYS A 1 193 ? -4.565 -14.116 -9.657 1.00 95.94 193 LYS A C 1
ATOM 1528 O O . LYS A 1 193 ? -4.270 -14.609 -10.735 1.00 95.94 193 LYS A O 1
ATOM 1533 N N . ALA A 1 194 ? -4.968 -12.856 -9.522 1.00 94.75 194 ALA A N 1
ATOM 1534 C CA . ALA A 1 194 ? -5.150 -11.970 -10.667 1.00 94.75 194 ALA A CA 1
ATOM 1535 C C . ALA A 1 194 ? -3.827 -11.535 -11.321 1.00 94.75 194 ALA A C 1
ATOM 1537 O O . ALA A 1 194 ? -3.795 -11.270 -12.516 1.00 94.75 194 ALA A O 1
ATOM 1538 N N . LEU A 1 195 ? -2.722 -11.485 -10.571 1.00 92.62 195 LEU A N 1
ATOM 1539 C CA . LEU A 1 195 ? -1.384 -11.262 -11.133 1.00 92.62 195 LEU A CA 1
ATOM 1540 C C . LEU A 1 195 ? -0.859 -12.463 -11.930 1.00 92.62 195 LEU A C 1
ATOM 1542 O O . LEU A 1 195 ? 0.022 -12.275 -12.763 1.00 92.62 195 LEU 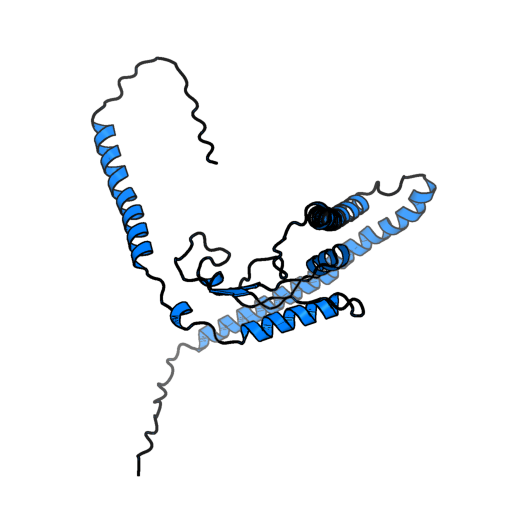A O 1
ATOM 1546 N N . ALA A 1 196 ? -1.357 -13.672 -11.660 1.00 92.75 196 ALA A N 1
ATOM 1547 C CA . ALA A 1 196 ? -1.009 -14.874 -12.416 1.00 92.75 196 ALA A CA 1
ATOM 1548 C C . ALA A 1 196 ? -1.784 -14.991 -13.740 1.00 92.75 196 ALA A C 1
ATOM 1550 O O . ALA A 1 196 ? -1.428 -15.810 -14.586 1.00 92.75 196 ALA A O 1
ATOM 1551 N N . GLU A 1 197 ? -2.841 -14.198 -13.923 1.00 91.00 197 GLU A N 1
ATOM 1552 C CA . GLU A 1 197 ? -3.583 -14.142 -15.180 1.00 91.00 197 GLU A CA 1
ATOM 1553 C C . GLU A 1 197 ? -2.742 -13.460 -16.268 1.00 91.00 197 GLU A C 1
ATOM 1555 O O . GLU A 1 197 ? -1.980 -12.532 -15.973 1.00 91.00 197 GLU A O 1
ATOM 1560 N N . PRO A 1 198 ? -2.883 -13.884 -17.537 1.00 88.00 198 PRO A N 1
ATOM 1561 C CA . PRO A 1 198 ? -2.130 -13.292 -18.626 1.00 88.00 198 PRO A CA 1
ATOM 1562 C C . PRO A 1 198 ? -2.457 -11.803 -18.771 1.00 88.00 198 PRO A C 1
ATOM 1564 O O . PRO A 1 198 ? -3.576 -11.330 -18.519 1.00 88.00 198 PRO A O 1
ATOM 1567 N N . VAL A 1 199 ? -1.433 -11.068 -19.176 1.00 86.25 199 VAL A N 1
ATOM 1568 C CA . VAL A 1 199 ? -1.461 -9.631 -19.435 1.00 86.25 199 VAL A CA 1
ATOM 1569 C C . VAL A 1 199 ? -1.401 -9.448 -20.952 1.00 86.25 199 VAL A C 1
ATOM 1571 O O . VAL A 1 199 ? -0.779 -10.282 -21.607 1.00 86.25 199 VAL A O 1
ATOM 1574 N N . PRO A 1 200 ? -2.038 -8.412 -21.525 1.00 85.19 200 PRO A N 1
ATOM 1575 C CA . PRO A 1 200 ? -1.948 -8.146 -22.958 1.00 85.19 200 PRO A CA 1
ATOM 1576 C C . PRO A 1 200 ? -0.498 -8.121 -23.465 1.00 85.19 200 PRO A C 1
ATOM 1578 O O . PRO A 1 200 ? 0.374 -7.510 -22.837 1.00 85.19 200 PRO A O 1
ATOM 1581 N N . ASP A 1 201 ? -0.250 -8.779 -24.601 1.00 78.06 201 ASP A N 1
ATOM 1582 C CA . ASP A 1 201 ? 1.096 -8.949 -25.169 1.00 78.06 201 ASP A CA 1
ATOM 1583 C C . ASP A 1 201 ? 1.763 -7.606 -25.513 1.00 78.06 201 ASP A C 1
ATOM 1585 O O . ASP A 1 201 ? 2.986 -7.463 -25.432 1.00 78.06 201 ASP A O 1
ATOM 1589 N N . ASP A 1 202 ? 0.957 -6.586 -25.807 1.00 77.94 202 ASP A N 1
ATOM 1590 C CA . ASP A 1 202 ? 1.397 -5.238 -26.163 1.00 77.94 202 ASP A CA 1
ATOM 1591 C C . ASP A 1 202 ? 2.016 -4.456 -24.986 1.00 77.94 202 ASP A C 1
ATOM 1593 O O . ASP A 1 202 ? 2.617 -3.397 -25.179 1.00 77.94 202 ASP A O 1
ATOM 1597 N N . LEU A 1 203 ? 1.926 -4.971 -23.754 1.00 74.62 203 LEU A N 1
ATOM 1598 C CA . LEU A 1 203 ? 2.641 -4.404 -22.609 1.00 74.62 203 LEU A CA 1
ATOM 1599 C C . LEU A 1 203 ? 4.155 -4.683 -22.681 1.00 74.62 203 LEU A C 1
ATOM 1601 O O . LEU A 1 203 ? 4.958 -3.941 -22.105 1.00 74.62 203 LEU A O 1
ATOM 1605 N N . SER A 1 204 ? 4.557 -5.740 -23.395 1.00 60.22 204 SER A N 1
ATOM 1606 C CA . SER A 1 204 ? 5.959 -6.154 -23.530 1.00 60.22 204 SER A CA 1
ATOM 1607 C C . SER A 1 204 ? 6.757 -5.322 -24.542 1.00 60.22 204 SER A C 1
ATOM 1609 O O . SER A 1 204 ? 7.990 -5.412 -24.561 1.00 60.22 204 SER A O 1
ATOM 1611 N N . ASP A 1 205 ? 6.082 -4.459 -25.311 1.00 65.69 205 ASP A N 1
ATOM 1612 C CA . ASP A 1 205 ? 6.684 -3.623 -26.347 1.00 65.69 205 ASP A CA 1
ATOM 1613 C C . ASP A 1 205 ? 7.917 -2.865 -25.824 1.00 65.69 205 ASP A C 1
ATOM 1615 O O . ASP A 1 205 ? 7.944 -2.297 -24.719 1.00 65.69 205 ASP A O 1
ATOM 1619 N N . VAL A 1 206 ? 8.980 -2.884 -26.630 1.00 63.22 206 VAL A N 1
ATOM 1620 C CA . VAL A 1 206 ? 10.234 -2.165 -26.373 1.00 63.22 206 VAL A CA 1
ATOM 1621 C C . VAL A 1 206 ? 9.912 -0.665 -26.299 1.00 63.22 206 VAL A C 1
ATOM 1623 O O . VAL A 1 206 ? 9.153 -0.183 -27.140 1.00 63.22 206 VAL A O 1
ATOM 1626 N N . PRO A 1 207 ? 10.441 0.095 -25.319 1.00 63.69 207 PRO A N 1
ATOM 1627 C CA . PRO A 1 207 ? 10.169 1.527 -25.237 1.00 63.69 207 PRO A CA 1
ATOM 1628 C C . PRO A 1 207 ? 10.524 2.216 -26.560 1.00 63.69 207 PRO A C 1
ATOM 1630 O O . PRO A 1 207 ? 11.604 1.977 -27.111 1.00 63.69 207 PRO A O 1
ATOM 1633 N N . ASP A 1 208 ? 9.630 3.075 -27.064 1.00 65.19 208 ASP A N 1
ATOM 1634 C CA . ASP A 1 208 ? 9.938 3.896 -28.234 1.00 65.19 208 ASP A CA 1
ATOM 1635 C C . ASP A 1 208 ? 10.999 4.927 -27.841 1.00 65.19 208 ASP A C 1
ATOM 1637 O O . ASP A 1 208 ? 10.738 6.014 -27.316 1.00 65.19 208 ASP A O 1
ATOM 1641 N N . ASN A 1 209 ? 12.250 4.547 -28.077 1.00 67.81 209 ASN A N 1
ATOM 1642 C CA . ASN A 1 209 ? 13.414 5.345 -27.738 1.00 67.81 209 ASN A CA 1
ATOM 1643 C C . ASN A 1 209 ? 13.533 6.601 -28.616 1.00 67.81 209 ASN A C 1
ATOM 1645 O O . ASN A 1 209 ? 14.454 7.384 -28.389 1.00 67.81 209 ASN A O 1
ATOM 1649 N N . ARG A 1 210 ? 12.650 6.832 -29.606 1.00 66.50 210 ARG A N 1
ATOM 1650 C CA . ARG A 1 210 ? 12.649 8.071 -30.404 1.00 66.50 210 ARG A CA 1
ATOM 1651 C C . ARG A 1 210 ? 12.498 9.303 -29.534 1.00 66.50 210 ARG A C 1
ATOM 1653 O O . ARG A 1 210 ? 13.279 10.237 -29.682 1.00 66.50 210 ARG A O 1
ATOM 1660 N N . PHE A 1 211 ? 11.556 9.278 -28.596 1.00 66.06 211 PHE A N 1
ATOM 1661 C CA . PHE A 1 211 ? 11.311 10.411 -27.709 1.00 66.06 211 PHE A CA 1
ATOM 1662 C C . PHE A 1 211 ? 12.529 10.704 -26.822 1.00 66.06 211 PHE A C 1
ATOM 1664 O O . PHE A 1 211 ? 12.941 11.849 -26.667 1.00 66.06 211 PHE A O 1
ATOM 1671 N N . MET A 1 212 ? 13.173 9.654 -26.309 1.00 68.06 212 MET A N 1
ATOM 1672 C CA . MET A 1 212 ? 14.357 9.775 -25.457 1.00 68.06 212 MET A CA 1
ATOM 1673 C C . MET A 1 212 ? 15.597 10.231 -26.241 1.00 68.06 212 MET A C 1
ATOM 1675 O O . MET A 1 212 ? 16.347 11.076 -25.758 1.00 68.06 212 MET A O 1
ATOM 1679 N N . LYS A 1 213 ? 15.785 9.740 -27.473 1.00 72.69 213 LYS A N 1
ATOM 1680 C CA . LYS A 1 213 ? 16.832 10.218 -28.390 1.00 72.69 213 LYS A CA 1
ATOM 1681 C C . LYS A 1 213 ? 16.626 11.686 -28.761 1.00 72.69 213 LYS A C 1
ATOM 1683 O O . LYS A 1 213 ? 17.596 12.435 -28.784 1.00 72.69 213 LYS A O 1
ATOM 1688 N N . LEU A 1 214 ? 15.381 12.101 -28.999 1.00 74.62 214 LEU A N 1
ATOM 1689 C CA . LEU A 1 214 ? 15.034 13.484 -29.319 1.00 74.62 214 LEU A CA 1
ATOM 1690 C C . LEU A 1 214 ? 15.289 14.418 -28.128 1.00 74.62 214 LEU A C 1
ATOM 1692 O O . LEU A 1 214 ? 15.941 15.441 -28.299 1.00 74.62 214 LEU A O 1
ATOM 1696 N N . HIS A 1 215 ? 14.857 14.041 -26.921 1.00 71.75 215 HIS A N 1
ATOM 1697 C CA . HIS A 1 215 ? 15.116 14.815 -25.701 1.00 71.75 215 HIS A CA 1
ATOM 1698 C C . HIS A 1 215 ? 16.599 14.893 -25.334 1.00 71.75 215 HIS A C 1
ATOM 1700 O O . HIS A 1 215 ? 17.081 15.939 -24.909 1.00 71.75 215 HIS A O 1
ATOM 1706 N N . TYR A 1 216 ? 17.345 13.800 -25.495 1.00 78.19 216 TYR A N 1
ATOM 1707 C CA . TYR A 1 216 ? 18.789 13.828 -25.287 1.00 78.19 216 TYR A CA 1
ATOM 1708 C C . TYR A 1 216 ? 19.473 14.717 -26.334 1.00 78.19 216 TYR A C 1
ATOM 1710 O O . TYR A 1 216 ? 20.312 15.541 -25.985 1.00 78.19 216 TYR A O 1
ATOM 1718 N N . GLY A 1 217 ? 19.055 14.619 -27.600 1.00 79.12 217 GLY A N 1
ATOM 1719 C CA . GLY A 1 217 ? 19.535 15.476 -28.681 1.00 79.12 217 GLY A CA 1
ATOM 1720 C C . GLY A 1 217 ? 19.283 16.964 -28.432 1.00 79.12 217 GLY A C 1
ATOM 1721 O O . GLY A 1 217 ? 20.185 17.765 -28.663 1.00 79.12 217 GLY A O 1
ATOM 1722 N N . THR A 1 218 ? 18.112 17.343 -27.908 1.00 76.50 218 THR A N 1
ATOM 1723 C CA . THR A 1 218 ? 17.800 18.745 -27.580 1.00 76.50 218 THR A CA 1
ATOM 1724 C C . THR A 1 218 ? 18.556 19.256 -26.358 1.00 76.50 218 THR A C 1
ATOM 1726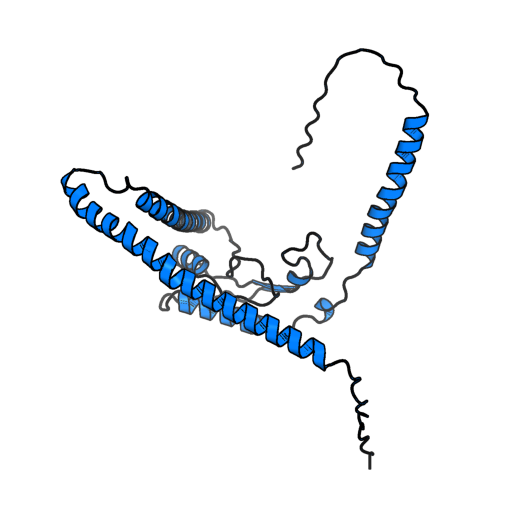 O O . THR A 1 218 ? 19.016 20.391 -26.367 1.00 76.50 218 THR A O 1
ATOM 1729 N N . LEU A 1 219 ? 18.746 18.440 -25.318 1.00 80.00 219 LEU A N 1
ATOM 1730 C CA . LEU A 1 219 ? 19.555 18.829 -24.156 1.00 80.00 219 LEU A CA 1
ATOM 1731 C C . LEU A 1 219 ? 21.033 19.012 -24.520 1.00 80.00 219 LEU A C 1
ATOM 1733 O O . LEU A 1 219 ? 21.670 19.960 -24.060 1.00 80.00 219 LEU A O 1
ATOM 1737 N N . VAL A 1 220 ? 21.568 18.129 -25.367 1.00 79.06 220 VAL A N 1
ATOM 1738 C CA . VAL A 1 220 ? 22.938 18.236 -25.880 1.00 79.06 220 VAL A CA 1
ATOM 1739 C C . VAL A 1 220 ? 23.071 19.457 -26.790 1.00 79.06 220 VAL A C 1
ATOM 1741 O O . VAL A 1 220 ? 24.006 20.233 -26.614 1.00 79.06 220 VAL A O 1
ATOM 1744 N N . SER A 1 221 ? 22.132 19.691 -27.712 1.00 75.81 221 SER A N 1
ATOM 1745 C CA . SER A 1 221 ? 22.193 20.859 -28.599 1.00 75.81 221 SER A CA 1
ATOM 1746 C C . SER A 1 221 ? 22.079 22.178 -27.832 1.00 75.81 221 SER A C 1
ATOM 1748 O O . SER A 1 221 ? 22.811 23.116 -28.139 1.00 75.81 221 SER A O 1
ATOM 1750 N N . LEU A 1 222 ? 21.262 22.240 -26.777 1.00 76.50 222 LEU A N 1
ATOM 1751 C CA . LEU A 1 222 ? 21.176 23.401 -25.887 1.00 76.50 222 LEU A CA 1
ATOM 1752 C C . LEU A 1 222 ? 22.535 23.715 -25.234 1.00 76.50 222 LEU A C 1
ATOM 1754 O O . LEU A 1 222 ? 22.920 24.879 -25.136 1.00 76.50 222 LEU A O 1
ATOM 1758 N N . TRP A 1 223 ? 23.296 22.682 -24.858 1.00 64.88 223 TRP A N 1
ATOM 1759 C CA . TRP A 1 223 ? 24.646 22.816 -24.298 1.00 64.88 223 TRP A CA 1
ATOM 1760 C C . TRP A 1 223 ? 25.692 23.306 -25.305 1.00 64.88 223 TRP A C 1
ATOM 1762 O O . TRP A 1 223 ? 26.681 23.897 -24.889 1.00 64.88 223 TRP A O 1
ATOM 1772 N N . PHE A 1 224 ? 25.489 23.106 -26.610 1.00 71.31 224 PHE A N 1
ATOM 1773 C CA . PHE A 1 224 ? 26.377 23.642 -27.651 1.00 71.31 224 PHE A CA 1
ATOM 1774 C C . PHE A 1 224 ? 25.958 25.041 -28.131 1.00 71.31 224 PHE A C 1
ATOM 1776 O O . PHE A 1 224 ? 26.813 25.870 -28.437 1.00 71.31 224 PHE A O 1
ATOM 1783 N N . ILE A 1 225 ? 24.656 25.334 -28.164 1.00 69.00 225 ILE A N 1
ATOM 1784 C CA . ILE A 1 225 ? 24.111 26.603 -28.672 1.00 69.00 225 ILE A CA 1
ATOM 1785 C C . ILE A 1 225 ? 24.281 27.736 -27.647 1.00 69.00 225 ILE A C 1
ATOM 1787 O O . ILE A 1 225 ? 24.680 28.844 -28.008 1.00 69.00 225 ILE A O 1
ATOM 1791 N N . VAL A 1 226 ? 24.022 27.472 -26.361 1.00 64.12 226 VAL A N 1
ATOM 1792 C CA . VAL A 1 226 ? 24.033 28.510 -25.314 1.00 64.12 226 VAL A CA 1
ATOM 1793 C C . VAL A 1 226 ? 25.437 29.096 -25.058 1.00 64.12 226 VAL A C 1
ATOM 1795 O O . VAL A 1 226 ? 25.545 30.324 -24.995 1.00 64.12 226 VAL A O 1
ATOM 1798 N N . PRO A 1 227 ? 26.539 28.317 -24.987 1.00 58.06 227 PRO A N 1
ATOM 1799 C CA . PRO A 1 227 ? 27.879 28.886 -24.812 1.00 58.06 227 PRO A CA 1
ATOM 1800 C C . PRO A 1 227 ? 28.358 29.696 -26.020 1.00 58.06 227 PRO A C 1
ATOM 1802 O O . PRO A 1 227 ? 29.003 30.729 -25.834 1.00 58.06 227 PRO A O 1
ATOM 1805 N N . GLY A 1 228 ? 28.017 29.273 -27.244 1.00 58.53 228 GLY A N 1
ATOM 1806 C CA . GLY A 1 228 ? 28.365 29.999 -28.471 1.00 58.53 228 GLY A CA 1
ATOM 1807 C C . GLY A 1 228 ? 27.686 31.369 -28.561 1.00 58.53 228 GLY A C 1
ATOM 1808 O O . GLY A 1 228 ? 28.303 32.350 -28.976 1.00 58.53 228 GLY A O 1
ATOM 1809 N N . MET A 1 229 ? 26.441 31.467 -28.088 1.00 57.84 229 MET A N 1
ATOM 1810 C CA . MET A 1 229 ? 25.682 32.719 -28.059 1.00 57.84 229 MET A CA 1
ATOM 1811 C C . MET A 1 229 ? 26.175 33.673 -26.954 1.00 57.84 229 MET A C 1
ATOM 1813 O O . MET A 1 229 ? 26.250 34.883 -27.171 1.00 57.84 229 MET A O 1
ATOM 1817 N N . LEU A 1 230 ? 26.594 33.139 -25.798 1.00 54.38 230 LEU A N 1
ATOM 1818 C CA . LEU A 1 230 ? 27.149 33.932 -24.694 1.00 54.38 230 LEU A CA 1
ATOM 1819 C C . LEU A 1 230 ? 28.567 34.456 -24.996 1.00 54.38 230 LEU A C 1
ATOM 1821 O O . LEU A 1 230 ? 28.864 35.612 -24.698 1.00 54.38 230 LEU A O 1
ATOM 1825 N N . HIS A 1 231 ? 29.424 33.654 -25.643 1.00 53.41 231 HIS A N 1
ATOM 1826 C CA . HIS A 1 231 ? 30.760 34.091 -26.081 1.00 53.41 231 HIS A CA 1
ATOM 1827 C C . HIS A 1 231 ? 30.696 35.199 -27.143 1.00 53.41 231 HIS A C 1
ATOM 1829 O O . HIS A 1 231 ? 31.492 36.136 -27.104 1.00 53.41 231 HIS A O 1
ATOM 1835 N N . GLY A 1 232 ? 29.723 35.141 -28.060 1.00 53.88 232 GLY A N 1
ATOM 1836 C CA . GLY A 1 232 ? 29.514 36.189 -29.063 1.00 53.88 232 GLY A CA 1
ATOM 1837 C C . GLY A 1 232 ? 29.009 37.515 -28.480 1.00 53.88 232 GLY A C 1
ATOM 1838 O O . GLY A 1 232 ? 29.326 38.578 -29.017 1.00 53.88 232 GLY A O 1
ATOM 1839 N N . HIS A 1 233 ? 28.255 37.474 -27.375 1.00 54.62 233 HIS A N 1
ATOM 1840 C CA . HIS A 1 233 ? 27.678 38.670 -26.759 1.00 54.62 233 HIS A CA 1
ATOM 1841 C C . HIS A 1 233 ? 28.618 39.348 -25.743 1.00 54.62 233 HIS A C 1
ATOM 1843 O O . HIS A 1 233 ? 28.605 40.578 -25.647 1.00 54.62 233 HIS A O 1
ATOM 1849 N N . LEU A 1 234 ? 29.472 38.588 -25.036 1.00 50.81 234 LEU A N 1
ATOM 1850 C CA . LEU A 1 234 ? 30.438 39.138 -24.069 1.00 50.81 234 LEU A CA 1
ATOM 1851 C C . LEU A 1 234 ? 31.618 39.874 -24.730 1.00 50.81 234 LEU A C 1
ATOM 1853 O O . LEU A 1 234 ? 32.177 40.786 -24.130 1.00 50.81 234 LEU A O 1
ATOM 1857 N N . LEU A 1 235 ? 31.984 39.518 -25.967 1.00 55.41 235 LEU A N 1
ATOM 1858 C CA . LEU A 1 235 ? 33.098 40.146 -26.695 1.00 55.41 235 LEU A CA 1
ATOM 1859 C C . LEU A 1 235 ? 32.713 41.428 -27.456 1.00 55.41 235 LEU A C 1
ATOM 1861 O O . LEU A 1 235 ? 33.592 42.103 -27.985 1.00 55.41 235 LEU A O 1
ATOM 1865 N N . ARG A 1 236 ? 31.423 41.796 -27.515 1.00 53.47 236 ARG A N 1
ATOM 1866 C CA . ARG A 1 236 ? 30.959 43.019 -28.208 1.00 53.47 236 ARG A CA 1
ATOM 1867 C C . ARG A 1 236 ? 30.728 44.228 -27.305 1.00 53.47 236 ARG A C 1
ATOM 1869 O O . ARG A 1 236 ? 30.539 45.324 -27.823 1.00 53.47 236 ARG A O 1
ATOM 1876 N N . HIS A 1 237 ? 30.773 44.069 -25.985 1.00 51.66 237 HIS A N 1
ATOM 1877 C CA . HIS A 1 237 ? 30.606 45.188 -25.060 1.00 51.66 237 HIS A CA 1
ATOM 1878 C C . HIS A 1 237 ? 31.779 45.264 -24.077 1.00 51.66 237 HIS A C 1
ATOM 1880 O O . HIS A 1 237 ? 31.753 44.582 -23.052 1.00 51.66 237 HIS A O 1
ATOM 1886 N N . PRO A 1 238 ? 32.800 46.110 -24.328 1.00 44.62 238 PRO A N 1
ATOM 1887 C CA . PRO A 1 238 ? 33.711 46.503 -23.264 1.00 44.62 238 PRO A CA 1
ATOM 1888 C C . PRO A 1 238 ? 32.895 47.167 -22.149 1.00 44.62 238 PRO A C 1
ATOM 1890 O O . PRO A 1 238 ? 32.075 48.054 -22.396 1.00 44.62 238 PRO A O 1
ATOM 1893 N N . LEU A 1 239 ? 33.101 46.694 -20.919 1.00 47.34 239 LEU A N 1
ATOM 1894 C CA . LEU A 1 239 ? 32.457 47.180 -19.703 1.00 47.34 239 LEU A CA 1
ATOM 1895 C C . LEU A 1 239 ? 32.671 48.691 -19.547 1.00 47.34 239 LEU A C 1
ATOM 1897 O O . LEU A 1 239 ? 33.680 49.142 -19.003 1.00 47.34 239 LEU A O 1
ATOM 1901 N N . ARG A 1 240 ? 31.691 49.492 -19.967 1.00 46.56 240 ARG A N 1
ATOM 1902 C CA . ARG A 1 240 ? 31.601 50.888 -19.549 1.00 46.56 240 ARG A CA 1
ATOM 1903 C C . ARG A 1 240 ? 31.027 50.892 -18.136 1.00 46.56 240 ARG A C 1
ATOM 1905 O O . ARG A 1 240 ? 29.824 50.729 -17.948 1.00 46.56 240 ARG A O 1
ATOM 1912 N N . ARG A 1 241 ? 31.901 51.038 -17.133 1.00 50.38 241 ARG A N 1
ATOM 1913 C CA . ARG A 1 241 ? 31.496 51.306 -15.746 1.00 50.38 241 ARG A CA 1
ATOM 1914 C C . ARG A 1 241 ? 30.630 52.565 -15.729 1.00 50.38 241 ARG A C 1
ATOM 1916 O O . ARG A 1 241 ? 31.132 53.668 -15.917 1.00 50.38 241 ARG A O 1
ATOM 1923 N N . SER A 1 242 ? 29.340 52.387 -15.485 1.00 43.56 242 SER A N 1
ATOM 1924 C CA . SER A 1 242 ? 28.437 53.449 -15.069 1.00 43.56 242 SER A CA 1
ATOM 1925 C C . SER A 1 242 ? 27.875 53.046 -13.715 1.00 43.56 242 SER A C 1
ATOM 1927 O O . SER A 1 242 ? 27.197 52.031 -13.571 1.00 43.56 242 SER A O 1
ATOM 1929 N N . SER A 1 243 ? 28.263 53.825 -12.710 1.00 56.41 243 SER A N 1
ATOM 1930 C CA . SER A 1 243 ? 27.648 53.849 -11.393 1.00 56.41 243 SER A CA 1
ATOM 1931 C C . SER A 1 243 ? 26.200 54.307 -11.550 1.00 56.41 243 SER A C 1
ATOM 1933 O O . SER A 1 243 ? 25.973 55.456 -11.920 1.00 56.41 243 SER A O 1
ATOM 1935 N N . ALA A 1 244 ? 25.237 53.426 -11.294 1.00 44.38 244 ALA A N 1
ATOM 1936 C CA . ALA A 1 244 ? 23.883 53.820 -10.933 1.00 44.38 244 ALA A CA 1
ATOM 1937 C C . ALA A 1 244 ? 23.146 52.642 -10.291 1.00 44.38 244 ALA A C 1
ATOM 1939 O O . ALA A 1 244 ? 22.981 51.569 -10.866 1.00 44.38 244 ALA A O 1
ATOM 1940 N N . SER A 1 245 ? 22.716 52.886 -9.064 1.00 50.25 245 SER A N 1
ATOM 1941 C CA . SER A 1 245 ? 21.798 52.094 -8.268 1.00 50.25 245 SER A CA 1
ATOM 1942 C C . SER A 1 245 ? 20.480 51.812 -8.997 1.00 50.25 245 SER A C 1
ATOM 1944 O O . SER A 1 245 ? 19.910 52.710 -9.613 1.00 50.25 245 SER A O 1
ATOM 1946 N N . ARG A 1 246 ? 19.965 50.583 -8.847 1.00 42.19 246 ARG A N 1
ATOM 1947 C CA . ARG A 1 246 ? 18.552 50.240 -8.569 1.00 42.19 246 ARG A CA 1
ATOM 1948 C C . ARG A 1 246 ? 18.393 48.718 -8.584 1.00 42.19 246 ARG A C 1
ATOM 1950 O O . ARG A 1 246 ? 18.786 48.049 -9.531 1.00 42.19 246 ARG A O 1
ATOM 1957 N N . GLY A 1 247 ? 17.872 48.185 -7.482 1.00 46.34 247 GLY A N 1
ATOM 1958 C CA . GLY A 1 247 ? 17.662 46.757 -7.293 1.00 46.34 247 GLY A CA 1
ATOM 1959 C C . GLY A 1 247 ? 16.528 46.197 -8.146 1.00 46.34 247 GLY A C 1
ATOM 1960 O O . GLY A 1 247 ? 15.603 46.913 -8.520 1.00 46.34 247 GLY A O 1
ATOM 1961 N N . LEU A 1 248 ? 16.586 44.888 -8.383 1.00 37.94 248 LEU A N 1
ATOM 1962 C CA . LEU A 1 248 ? 15.417 44.070 -8.677 1.00 37.94 248 LEU A CA 1
ATOM 1963 C C . LEU A 1 248 ? 15.727 42.623 -8.274 1.00 37.94 248 LEU A C 1
ATOM 1965 O O . LEU A 1 248 ? 16.372 41.869 -8.998 1.00 37.94 248 LEU A O 1
ATOM 1969 N N . PHE A 1 249 ? 15.307 42.265 -7.063 1.00 37.88 249 PHE A N 1
ATOM 1970 C CA . PHE A 1 249 ? 15.243 40.884 -6.597 1.00 37.88 249 PHE A CA 1
ATOM 1971 C C . PHE A 1 249 ? 14.064 40.212 -7.313 1.00 37.88 249 PHE A C 1
ATOM 1973 O O . PHE A 1 249 ? 12.913 40.524 -7.016 1.00 37.88 249 PHE A O 1
ATOM 1980 N N . LEU A 1 250 ? 14.336 39.307 -8.256 1.00 31.58 250 LEU A N 1
ATOM 1981 C CA . LEU A 1 250 ? 13.309 38.458 -8.861 1.00 31.58 250 LEU A CA 1
ATOM 1982 C C . LEU A 1 250 ? 13.417 37.048 -8.267 1.00 31.58 250 LEU A C 1
ATOM 1984 O O . LEU A 1 250 ? 14.280 36.254 -8.633 1.00 31.58 250 LEU A O 1
ATOM 1988 N N . PHE A 1 251 ? 12.542 36.760 -7.307 1.00 37.66 251 PHE A N 1
ATOM 1989 C CA . PHE A 1 251 ? 12.307 35.422 -6.772 1.00 37.66 251 PHE A CA 1
ATOM 1990 C C . PHE A 1 251 ? 11.341 34.703 -7.727 1.00 37.66 251 PHE A C 1
ATOM 1992 O O . PHE A 1 251 ? 10.164 35.055 -7.781 1.00 37.66 251 PHE A O 1
ATOM 1999 N N . MET A 1 252 ? 11.803 33.704 -8.484 1.00 30.86 252 MET A N 1
ATOM 2000 C CA . MET A 1 252 ? 10.901 32.786 -9.188 1.00 30.86 252 MET A CA 1
ATOM 2001 C C . MET A 1 252 ? 10.608 31.583 -8.289 1.00 30.86 252 MET A C 1
ATOM 2003 O O . MET A 1 252 ? 11.462 30.733 -8.051 1.00 30.86 252 MET A O 1
ATOM 2007 N N . ARG A 1 253 ? 9.378 31.533 -7.775 1.00 30.03 253 ARG A N 1
ATOM 2008 C CA . ARG A 1 253 ? 8.774 30.372 -7.118 1.00 30.03 253 ARG A CA 1
ATOM 2009 C C . ARG A 1 253 ? 7.832 29.733 -8.139 1.00 30.03 253 ARG A C 1
ATOM 2011 O O . ARG A 1 253 ? 6.827 30.343 -8.486 1.00 30.03 253 ARG A O 1
ATOM 2018 N N . SER A 1 254 ? 8.181 28.550 -8.644 1.00 36.06 254 SER A N 1
ATOM 2019 C CA . SER A 1 254 ? 7.270 27.744 -9.467 1.00 36.06 254 SER A CA 1
ATOM 2020 C C . SER A 1 254 ? 6.253 27.070 -8.550 1.00 36.06 254 SER A C 1
ATOM 2022 O O . SER A 1 254 ? 6.644 26.436 -7.566 1.00 36.06 254 SER A O 1
ATOM 2024 N N . LEU A 1 255 ? 4.970 27.247 -8.865 1.00 44.38 255 LEU A N 1
ATOM 2025 C CA . LEU A 1 255 ? 3.947 26.234 -8.594 1.00 44.38 255 LEU A CA 1
ATOM 2026 C C . LEU A 1 255 ? 4.165 25.036 -9.526 1.00 44.38 255 LEU A C 1
ATOM 2028 O O . LEU A 1 255 ? 4.789 25.246 -10.596 1.00 44.38 255 LEU A O 1
#

pLDDT: mean 73.82, std 17.99, range [30.03, 96.19]